Protein AF-A0A8J7X9K7-F1 (afdb_monomer_lite)

Sequence (213 aa):
MGGKIKKWISEELEKGEDPELLKMSLKAQNLDPGMVDEVQSKREYSFAYKIPWKPILAVVIIIALAFFAYNWMSSQSTQPPLDSRFNLTLVEGNPEAVALNVGFIDGINKSLRQYGSYDLRTELQENHCYSVYNDWDLEGNYLGVKEVYSPTMNCLGDKVADTRLEAPHFVSIEFDERGASCICEETGVNIETSETRNMDTGKATINLKIKKK

Secondary structure (DSSP, 8-state):
-HHHHHHHHHHHHHHT--HHHHHHHHHHTT--THHHHHHHHHHHHHHTT---HHHHHHHHHHHHHHHHHHHHHHHS-----S-----EEEEE---------S-HHHHHHHHHHH-EEEEEE--PPTTEEEEEEEEE-SS-EEEEEEEEE-TTSSS-SEEEEEEEEEESSEEEEEESSTT--EEESS-EEEEEEEEEEETTT--EEEEEEEEE-

Radius of gyration: 39.98 Å; chains: 1; bounding box: 108×34×73 Å

Foldseek 3Di:
DLVVLLVVLLVCVVVVDDLVVSLVVCVVVVHHSCSNVVSVVVVVVVVVPPPPVVVVVVVVVVVVVVVVVVVVVVVPPCPDPPDDPQPKDKPAQDAPAPADPDAPVVQVLVCLPRFHKYKHKHQDDAQKKWAWDWDDDPVATWIKIWIARHNPQQPPHHTPDIDIHGHPAHEDEAEPDPPRSMGDDTWIKMWGWIWIARPVVRHIYIYIYIYTD

Structure (mmCIF, N/CA/C/O backbone):
data_AF-A0A8J7X9K7-F1
#
_entry.id   AF-A0A8J7X9K7-F1
#
loop_
_atom_site.group_PDB
_atom_site.id
_atom_site.type_symbol
_atom_site.label_atom_id
_atom_site.label_alt_id
_atom_site.label_comp_id
_atom_site.label_asym_id
_atom_site.label_entity_id
_atom_site.label_seq_id
_atom_site.pdbx_PDB_ins_code
_atom_site.Cartn_x
_atom_site.Cartn_y
_atom_site.Cartn_z
_atom_site.occupancy
_atom_site.B_iso_or_equiv
_atom_site.auth_seq_id
_atom_site.auth_comp_id
_atom_site.auth_asym_id
_atom_site.auth_atom_id
_atom_site.pdbx_PDB_model_num
ATOM 1 N N . MET A 1 1 ? 83.343 6.409 -39.151 1.00 58.06 1 MET A N 1
ATOM 2 C CA . MET A 1 1 ? 82.317 5.930 -40.111 1.00 58.06 1 MET A CA 1
ATOM 3 C C . MET A 1 1 ? 81.029 5.446 -39.438 1.00 58.06 1 MET A C 1
ATOM 5 O O . MET A 1 1 ? 79.968 5.785 -39.943 1.00 58.06 1 MET A O 1
ATOM 9 N N . GLY A 1 2 ? 81.082 4.763 -38.283 1.00 61.00 2 GLY A N 1
ATOM 10 C CA . GLY A 1 2 ? 79.893 4.172 -37.635 1.00 61.00 2 GLY A CA 1
ATOM 11 C C . GLY A 1 2 ? 78.711 5.112 -37.338 1.00 61.00 2 GLY A C 1
ATOM 12 O O . GLY A 1 2 ? 77.568 4.692 -37.451 1.00 61.00 2 GLY A O 1
ATOM 13 N N . GLY A 1 3 ? 78.940 6.399 -37.046 1.00 72.19 3 GLY A N 1
ATOM 14 C CA . GLY A 1 3 ? 77.844 7.348 -36.776 1.00 72.19 3 GLY A CA 1
ATOM 15 C C . GLY A 1 3 ? 76.938 7.652 -37.979 1.00 72.19 3 GLY A C 1
ATOM 16 O O . GLY A 1 3 ? 75.742 7.860 -37.800 1.00 72.19 3 GLY A O 1
ATOM 17 N N . LYS A 1 4 ? 77.476 7.637 -39.209 1.00 80.38 4 LYS A N 1
ATOM 18 C CA . LYS A 1 4 ? 76.673 7.848 -40.430 1.00 80.38 4 LYS A CA 1
ATOM 19 C C . LYS A 1 4 ? 75.833 6.614 -40.769 1.00 80.38 4 LYS A C 1
ATOM 21 O O . LYS A 1 4 ? 74.686 6.757 -41.166 1.00 80.38 4 LYS A O 1
ATOM 26 N N . ILE A 1 5 ? 76.392 5.425 -40.541 1.00 79.44 5 ILE A N 1
ATOM 27 C CA . ILE A 1 5 ? 75.722 4.140 -40.782 1.00 79.44 5 ILE A CA 1
ATOM 28 C C . ILE A 1 5 ? 74.568 3.948 -39.790 1.00 79.44 5 ILE A C 1
ATOM 30 O O . ILE A 1 5 ? 73.458 3.655 -40.207 1.00 79.44 5 ILE A O 1
ATOM 34 N N . LYS A 1 6 ? 74.780 4.230 -38.497 1.00 82.25 6 LYS A N 1
ATOM 35 C CA . LYS A 1 6 ? 73.710 4.179 -37.482 1.00 82.25 6 LYS A CA 1
ATOM 36 C C . LYS A 1 6 ? 72.558 5.143 -37.778 1.00 82.25 6 LYS A C 1
ATOM 38 O O . LYS A 1 6 ? 71.405 4.802 -37.542 1.00 82.25 6 LYS A O 1
ATOM 43 N N . LYS A 1 7 ? 72.862 6.333 -38.312 1.00 83.06 7 LYS A N 1
ATOM 44 C CA . LYS A 1 7 ? 71.837 7.295 -38.735 1.00 83.06 7 LYS A CA 1
ATOM 45 C C . LYS A 1 7 ? 71.022 6.761 -39.917 1.00 83.06 7 LYS A C 1
ATOM 47 O O . LYS A 1 7 ? 69.802 6.801 -39.855 1.00 83.06 7 LYS A O 1
ATOM 52 N N . TRP A 1 8 ? 71.688 6.210 -40.931 1.00 84.62 8 TRP A N 1
ATOM 53 C CA . TRP A 1 8 ? 71.018 5.585 -42.073 1.00 84.62 8 TRP A CA 1
ATOM 54 C C . TRP A 1 8 ? 70.125 4.404 -41.651 1.00 84.62 8 TRP A C 1
ATOM 56 O O . TRP A 1 8 ? 68.954 4.378 -42.009 1.00 84.62 8 TRP A O 1
ATOM 66 N N . ILE A 1 9 ? 70.621 3.499 -40.795 1.00 82.94 9 ILE A N 1
ATOM 67 C CA . ILE A 1 9 ? 69.828 2.384 -40.240 1.00 82.94 9 ILE A CA 1
ATOM 68 C C . ILE A 1 9 ? 68.572 2.907 -39.526 1.00 82.94 9 ILE A C 1
ATOM 70 O O . ILE A 1 9 ? 67.486 2.363 -39.703 1.00 82.94 9 ILE A O 1
ATOM 74 N N . SER A 1 10 ? 68.701 3.977 -38.732 1.00 81.38 10 SER A N 1
ATOM 75 C CA . SER A 1 10 ? 67.560 4.587 -38.038 1.00 81.38 10 SER A CA 1
ATOM 76 C C . SER A 1 10 ? 66.516 5.157 -39.001 1.00 81.38 10 SER A C 1
ATOM 78 O O . SER A 1 10 ? 65.329 5.075 -38.703 1.00 81.38 10 SER A O 1
ATOM 80 N N . GLU A 1 11 ? 66.942 5.737 -40.125 1.00 83.50 11 GLU A N 1
ATOM 81 C CA . GLU A 1 11 ? 66.051 6.310 -41.142 1.00 83.50 11 GLU A CA 1
ATOM 82 C C . GLU A 1 11 ? 65.323 5.223 -41.950 1.00 83.50 11 GLU A C 1
ATOM 84 O O . GLU A 1 11 ? 64.144 5.384 -42.254 1.00 83.50 11 GLU A O 1
ATOM 89 N N . GLU A 1 12 ? 65.967 4.096 -42.264 1.00 82.31 12 GLU A N 1
ATOM 90 C CA . GLU A 1 12 ? 65.296 2.989 -42.969 1.00 82.31 12 GLU A CA 1
ATOM 91 C C . GLU A 1 12 ? 64.332 2.214 -42.057 1.00 82.31 12 GLU A C 1
ATOM 93 O O . GLU A 1 12 ? 63.199 1.921 -42.444 1.00 82.31 12 GLU A O 1
ATOM 98 N N . LEU A 1 13 ? 64.703 2.004 -40.788 1.00 80.06 13 LEU A N 1
ATOM 99 C CA . LEU A 1 13 ? 63.772 1.492 -39.773 1.00 80.06 13 LEU A CA 1
ATOM 100 C C . LEU A 1 13 ? 62.592 2.453 -39.520 1.00 80.06 13 LEU A C 1
ATOM 102 O O . LEU A 1 13 ? 61.535 2.028 -39.055 1.00 80.06 13 LEU A O 1
ATOM 106 N N . GLU A 1 14 ? 62.743 3.752 -39.799 1.00 79.38 14 GLU A N 1
ATOM 107 C CA . GLU A 1 14 ? 61.644 4.730 -39.767 1.00 79.38 14 GLU A CA 1
ATOM 108 C C . GLU A 1 14 ? 60.668 4.580 -40.922 1.00 79.38 14 GLU A C 1
ATOM 110 O O . GLU A 1 14 ? 59.466 4.765 -40.732 1.00 79.38 14 GLU A O 1
ATOM 115 N N . LYS A 1 15 ? 61.172 4.207 -42.095 1.00 78.75 15 LYS A N 1
ATOM 116 C CA . LYS A 1 15 ? 60.356 3.960 -43.285 1.00 78.75 15 LYS A CA 1
ATOM 117 C C . LYS A 1 15 ? 59.687 2.582 -43.278 1.00 78.75 15 LYS A C 1
ATOM 119 O O . LYS A 1 15 ? 58.887 2.306 -44.167 1.00 78.75 15 LYS A O 1
ATOM 124 N N . GLY A 1 16 ? 59.967 1.754 -42.268 1.00 73.25 16 GLY A N 1
ATOM 125 C CA . GLY A 1 16 ? 59.352 0.440 -42.078 1.00 73.25 16 GLY A CA 1
ATOM 126 C C . GLY A 1 16 ? 60.091 -0.703 -42.770 1.00 73.25 16 GLY A C 1
ATOM 127 O O . GLY A 1 16 ? 59.476 -1.729 -43.052 1.00 73.25 16 GLY A O 1
ATOM 128 N N . GLU A 1 17 ? 61.381 -0.535 -43.067 1.00 78.31 17 GLU A N 1
ATOM 129 C CA . GLU A 1 17 ? 62.190 -1.603 -43.651 1.00 78.31 17 GLU A CA 1
ATOM 130 C C . GLU A 1 17 ? 62.455 -2.734 -42.644 1.00 78.31 17 GLU A C 1
ATOM 132 O O . GLU A 1 17 ? 62.593 -2.501 -41.439 1.00 78.31 17 GLU A O 1
ATOM 137 N N . ASP A 1 18 ? 62.506 -3.972 -43.145 1.00 77.81 18 ASP A N 1
ATOM 138 C CA . ASP A 1 18 ? 62.694 -5.165 -42.320 1.00 77.81 18 ASP A CA 1
ATOM 139 C C . ASP A 1 18 ? 64.106 -5.170 -41.687 1.00 77.81 18 ASP A C 1
ATOM 141 O O . ASP A 1 18 ? 65.112 -5.148 -42.411 1.00 77.81 18 ASP A O 1
ATOM 145 N N . PRO A 1 19 ? 64.214 -5.232 -40.347 1.00 81.44 19 PRO A N 1
ATOM 146 C CA . PRO A 1 19 ? 65.491 -5.273 -39.637 1.00 81.44 19 PRO A CA 1
ATOM 147 C C . PRO A 1 19 ? 66.419 -6.407 -40.087 1.00 81.44 19 PRO A C 1
ATOM 149 O O . PRO A 1 19 ? 67.639 -6.227 -40.111 1.00 81.44 19 PRO A O 1
ATOM 152 N N . GLU A 1 20 ? 65.870 -7.563 -40.465 1.00 81.38 20 GLU A N 1
ATOM 153 C CA . GLU A 1 20 ? 66.673 -8.702 -40.916 1.00 81.38 20 GLU A CA 1
ATOM 154 C C . GLU A 1 20 ? 67.279 -8.450 -42.303 1.00 81.38 20 GLU A C 1
ATOM 156 O O . GLU A 1 20 ? 68.442 -8.790 -42.544 1.00 81.38 20 GLU A O 1
ATOM 161 N N . LEU A 1 21 ? 66.564 -7.748 -43.190 1.00 80.62 21 LEU A N 1
ATOM 162 C CA . LEU A 1 21 ? 67.104 -7.327 -44.488 1.00 80.62 21 LEU A CA 1
ATOM 163 C C . LEU A 1 21 ? 68.236 -6.304 -44.323 1.00 80.62 21 LEU A C 1
ATOM 165 O O . LEU A 1 21 ? 69.262 -6.393 -45.007 1.00 80.62 21 LEU A O 1
ATOM 169 N N . LEU A 1 22 ? 68.110 -5.386 -43.361 1.00 82.44 22 LEU A N 1
ATOM 170 C CA . LEU A 1 22 ? 69.165 -4.421 -43.041 1.00 82.44 22 LEU A CA 1
ATOM 171 C C . LEU A 1 22 ? 70.424 -5.112 -42.497 1.00 82.44 22 LEU A C 1
ATOM 173 O O . LEU A 1 22 ? 71.537 -4.782 -42.918 1.00 82.44 22 LEU A O 1
ATOM 177 N N . LYS A 1 23 ? 70.274 -6.123 -41.631 1.00 83.06 23 LYS A N 1
ATOM 178 C CA . LYS A 1 23 ? 71.401 -6.943 -41.145 1.00 83.06 23 LYS A CA 1
ATOM 179 C C . LYS A 1 23 ? 72.101 -7.683 -42.285 1.00 83.06 23 LYS A C 1
ATOM 181 O O . LYS A 1 23 ? 73.333 -7.705 -42.333 1.00 83.06 23 LYS A O 1
ATOM 186 N N . MET A 1 24 ? 71.342 -8.252 -43.225 1.00 77.94 24 MET A N 1
ATOM 187 C CA . MET A 1 24 ? 71.905 -8.918 -44.406 1.00 77.94 24 MET A CA 1
ATOM 188 C C . MET A 1 24 ? 72.669 -7.939 -45.309 1.00 77.94 24 MET A C 1
ATOM 190 O O . MET A 1 24 ? 73.776 -8.256 -45.748 1.00 77.94 24 MET A O 1
ATOM 194 N N . SER A 1 25 ? 72.130 -6.736 -45.530 1.00 80.88 25 SER A N 1
ATOM 195 C CA . SER A 1 25 ? 72.772 -5.682 -46.330 1.00 80.88 25 SER A CA 1
ATOM 196 C C . SER A 1 25 ? 74.086 -5.188 -45.712 1.00 80.88 25 SER A C 1
ATOM 198 O O . SER A 1 25 ? 75.087 -5.027 -46.414 1.00 80.88 25 SER A O 1
ATOM 200 N N . LEU A 1 26 ? 74.130 -5.022 -44.384 1.00 82.44 26 LEU A N 1
ATOM 201 C CA . LEU A 1 26 ? 75.358 -4.665 -43.664 1.00 82.44 26 LEU A CA 1
ATOM 202 C C . LEU A 1 26 ? 76.402 -5.780 -43.743 1.00 82.44 26 LEU A C 1
ATOM 204 O O . LEU A 1 26 ? 77.569 -5.510 -44.034 1.00 82.44 26 LEU A O 1
ATOM 208 N N . LYS A 1 27 ? 75.980 -7.038 -43.570 1.00 83.94 27 LYS A N 1
ATOM 209 C CA . LYS A 1 27 ? 76.867 -8.202 -43.673 1.00 83.94 27 LYS A CA 1
ATOM 210 C C . LYS A 1 27 ? 77.477 -8.334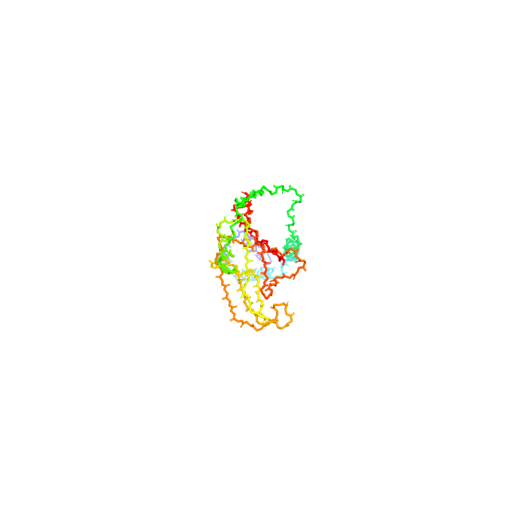 -45.071 1.00 83.94 27 LYS A C 1
ATOM 212 O O . LYS A 1 27 ? 78.668 -8.608 -45.185 1.00 83.94 27 LYS A O 1
ATOM 217 N N . ALA A 1 28 ? 76.697 -8.083 -46.126 1.00 81.31 28 ALA A N 1
ATOM 218 C CA . ALA A 1 28 ? 77.182 -8.081 -47.509 1.00 81.31 28 ALA A CA 1
ATOM 219 C C . ALA A 1 28 ? 78.248 -6.998 -47.770 1.00 81.31 28 ALA A C 1
ATOM 221 O O . ALA A 1 28 ? 79.112 -7.168 -48.627 1.00 81.31 28 ALA A O 1
ATOM 222 N N . GLN A 1 29 ? 78.221 -5.910 -46.998 1.00 81.44 29 GLN A N 1
ATOM 223 C CA . GLN A 1 29 ? 79.188 -4.813 -47.062 1.00 81.44 29 GLN A CA 1
ATOM 224 C C . GLN A 1 29 ? 80.358 -4.974 -46.069 1.00 81.44 29 GLN A C 1
ATOM 226 O O . GLN A 1 29 ? 81.139 -4.039 -45.897 1.00 81.44 29 GLN A O 1
ATOM 231 N N . ASN A 1 30 ? 80.505 -6.142 -45.424 1.00 81.69 30 ASN A N 1
ATOM 232 C CA . ASN A 1 30 ? 81.475 -6.404 -44.347 1.00 81.69 30 ASN A CA 1
ATOM 233 C C . ASN A 1 30 ? 81.372 -5.415 -43.169 1.00 81.69 30 ASN A C 1
ATOM 235 O O . ASN A 1 30 ? 82.370 -5.071 -42.532 1.00 81.69 30 ASN A O 1
ATOM 239 N N . LEU A 1 31 ? 80.158 -4.949 -42.877 1.00 81.12 31 LEU A N 1
ATOM 240 C CA . LEU A 1 31 ? 79.846 -4.111 -41.725 1.00 81.12 31 LEU A CA 1
ATOM 241 C C . LEU A 1 31 ? 79.190 -4.946 -40.623 1.00 81.12 31 LEU A C 1
ATOM 243 O O . LEU A 1 31 ? 78.580 -5.981 -40.886 1.00 81.12 31 LEU A O 1
ATOM 247 N N . ASP A 1 32 ? 79.326 -4.485 -39.380 1.00 83.19 32 ASP A N 1
ATOM 248 C CA . ASP A 1 32 ? 78.789 -5.175 -38.207 1.00 83.19 32 ASP A CA 1
ATOM 249 C C . ASP A 1 32 ? 77.245 -5.126 -38.190 1.00 83.19 32 ASP A C 1
ATOM 251 O O . ASP A 1 32 ? 76.672 -4.036 -38.054 1.00 83.19 32 ASP A O 1
ATOM 255 N N . PRO A 1 33 ? 76.550 -6.275 -38.309 1.00 82.81 33 PRO A N 1
ATOM 256 C CA . PRO A 1 33 ? 75.091 -6.323 -38.275 1.00 82.81 33 PRO A CA 1
ATOM 257 C C . PRO A 1 33 ? 74.519 -6.012 -36.883 1.00 82.81 33 PRO A C 1
ATOM 259 O O . PRO A 1 33 ? 73.363 -5.595 -36.793 1.00 82.81 33 PRO A O 1
ATOM 262 N N . GLY A 1 34 ? 75.318 -6.126 -35.812 1.00 83.00 34 GLY A N 1
ATOM 263 C CA . GLY A 1 34 ? 74.898 -5.795 -34.444 1.00 83.00 34 GLY A CA 1
ATOM 264 C C . GLY A 1 34 ? 74.545 -4.315 -34.249 1.00 83.00 34 GLY A C 1
ATOM 265 O O . GLY A 1 34 ? 73.867 -3.952 -33.288 1.00 83.00 34 GLY A O 1
ATOM 266 N N . MET A 1 35 ? 74.924 -3.448 -35.198 1.00 82.31 35 MET A N 1
ATOM 267 C CA . MET A 1 35 ? 74.517 -2.040 -35.203 1.00 82.31 35 MET A CA 1
ATOM 268 C C . MET A 1 35 ? 73.001 -1.852 -35.377 1.00 82.31 35 MET A C 1
ATOM 270 O O . MET A 1 35 ? 72.480 -0.826 -34.939 1.00 82.31 35 MET A O 1
ATOM 274 N N . VAL A 1 36 ? 72.292 -2.807 -35.996 1.00 81.25 36 VAL A N 1
ATOM 275 C CA . VAL A 1 36 ? 70.825 -2.754 -36.148 1.00 81.25 36 VAL A CA 1
ATOM 276 C C . VAL A 1 36 ? 70.144 -2.967 -34.799 1.00 81.25 36 VAL A C 1
ATOM 278 O O . VAL A 1 36 ? 69.295 -2.164 -34.411 1.00 81.25 36 VAL A O 1
ATOM 281 N N . ASP A 1 37 ? 70.591 -3.971 -34.043 1.00 83.88 37 ASP A N 1
ATOM 282 C CA . ASP A 1 37 ? 70.050 -4.293 -32.718 1.00 83.88 37 ASP A CA 1
ATOM 283 C C . ASP A 1 37 ? 70.325 -3.161 -31.705 1.00 83.88 37 ASP A C 1
ATOM 285 O O . ASP A 1 37 ? 69.474 -2.809 -30.882 1.00 83.88 37 ASP A O 1
ATOM 289 N N . GLU A 1 38 ? 71.489 -2.508 -31.798 1.00 81.88 38 GLU A N 1
ATOM 290 C CA . GLU A 1 38 ? 71.827 -1.341 -30.970 1.00 81.88 38 GLU A CA 1
ATOM 291 C C . GLU A 1 38 ? 70.905 -0.137 -31.251 1.00 81.88 38 GLU A C 1
ATOM 293 O O . GLU A 1 38 ? 70.496 0.576 -30.331 1.00 81.88 38 GLU A O 1
ATOM 298 N N . VAL A 1 39 ? 70.549 0.102 -32.519 1.00 80.94 39 VAL A N 1
ATOM 299 C CA . VAL A 1 39 ? 69.629 1.188 -32.901 1.00 80.94 39 VAL A CA 1
ATOM 300 C C . VAL A 1 39 ? 68.192 0.862 -32.479 1.00 80.94 39 VAL A C 1
ATOM 302 O O . VAL A 1 39 ? 67.503 1.744 -31.960 1.00 80.94 39 VAL A O 1
ATOM 305 N N . GLN A 1 40 ? 67.751 -0.390 -32.636 1.00 76.44 40 GLN A N 1
ATOM 306 C CA . GLN A 1 40 ? 66.414 -0.834 -32.226 1.00 76.44 40 GLN A CA 1
ATOM 307 C C . GLN A 1 40 ? 66.211 -0.773 -30.710 1.00 76.44 40 GLN A C 1
ATOM 309 O O . GLN A 1 40 ? 65.253 -0.152 -30.248 1.00 76.44 40 GLN A O 1
ATOM 314 N N . SER A 1 41 ? 67.144 -1.321 -29.928 1.00 72.31 41 SER A N 1
ATOM 315 C CA . SER A 1 41 ? 67.065 -1.314 -28.458 1.00 72.31 41 SER A CA 1
ATOM 316 C C . SER A 1 41 ? 67.036 0.105 -27.876 1.00 72.31 41 SER A C 1
ATOM 318 O O . SER A 1 41 ? 66.293 0.395 -26.934 1.00 72.31 41 SER A O 1
ATOM 320 N N . LYS A 1 42 ? 67.775 1.046 -28.479 1.00 65.81 42 LYS A N 1
ATOM 321 C CA . LYS A 1 42 ? 67.734 2.465 -28.095 1.00 65.81 42 LYS A CA 1
ATOM 322 C C . LYS A 1 42 ? 66.378 3.118 -28.396 1.00 65.81 42 LYS A C 1
ATOM 324 O O . LYS A 1 42 ? 65.959 4.028 -27.676 1.00 65.81 42 LYS A O 1
ATOM 329 N N . ARG A 1 43 ? 65.683 2.649 -29.437 1.00 60.19 43 ARG A N 1
ATOM 330 C CA . ARG A 1 43 ? 64.333 3.088 -29.816 1.00 60.19 43 ARG A CA 1
ATOM 331 C C . ARG A 1 43 ? 63.288 2.602 -28.819 1.00 60.19 43 ARG A C 1
ATOM 333 O O . ARG A 1 43 ? 62.499 3.416 -28.336 1.00 60.19 43 ARG A O 1
ATOM 340 N N . GLU A 1 44 ? 63.350 1.327 -28.447 1.00 57.66 44 GLU A N 1
ATOM 341 C CA . GLU A 1 44 ? 62.471 0.719 -27.440 1.00 57.66 44 GLU A CA 1
ATOM 342 C C . GLU A 1 44 ? 62.607 1.413 -26.074 1.00 57.66 44 GLU A C 1
ATOM 344 O O . GLU A 1 44 ? 61.603 1.781 -25.461 1.00 57.66 44 GLU A O 1
ATOM 349 N N . TYR A 1 45 ? 63.836 1.743 -25.654 1.00 50.16 45 TYR A N 1
ATOM 350 C CA . TYR A 1 45 ? 64.078 2.520 -24.429 1.00 50.16 45 TYR A CA 1
ATOM 351 C C . TYR A 1 45 ? 63.528 3.956 -24.486 1.00 50.16 45 TYR A C 1
ATOM 353 O O . TYR A 1 45 ? 63.113 4.503 -23.463 1.00 50.16 45 TYR A O 1
ATOM 361 N N . SER A 1 46 ? 63.496 4.584 -25.667 1.00 49.22 46 SER A N 1
ATOM 362 C CA . SER A 1 46 ? 62.970 5.948 -25.828 1.00 49.22 46 SER A CA 1
ATOM 363 C C . SER A 1 46 ? 61.437 6.019 -25.800 1.00 49.22 46 SER A C 1
ATOM 365 O O . SER A 1 46 ? 60.882 7.044 -25.397 1.00 49.22 46 SER A O 1
ATOM 367 N N . PHE A 1 47 ? 60.757 4.925 -26.165 1.00 47.03 47 PHE A N 1
ATOM 368 C CA . PHE A 1 47 ? 59.299 4.809 -26.085 1.00 47.03 47 PHE A CA 1
ATOM 369 C C . PHE A 1 47 ? 58.811 4.535 -24.656 1.00 47.03 47 PHE A C 1
ATOM 371 O O . PHE A 1 47 ? 57.758 5.039 -24.266 1.00 47.03 47 PHE A O 1
ATOM 378 N N . ALA A 1 48 ? 59.600 3.832 -23.837 1.00 48.06 48 ALA A N 1
ATOM 379 C CA . ALA A 1 48 ? 59.235 3.513 -22.454 1.00 48.06 48 ALA A CA 1
ATOM 380 C C . ALA A 1 48 ? 59.221 4.728 -21.496 1.00 48.06 48 ALA A C 1
ATOM 382 O O . ALA A 1 48 ? 58.619 4.653 -20.428 1.00 48.06 48 ALA A O 1
ATOM 383 N N . TYR A 1 49 ? 59.839 5.862 -21.863 1.00 46.41 49 TYR A N 1
ATOM 384 C CA . TYR A 1 49 ? 60.026 7.019 -20.965 1.00 46.41 49 TYR A CA 1
ATOM 385 C C . TYR A 1 49 ? 59.496 8.362 -21.492 1.00 46.41 49 TYR A C 1
ATOM 387 O O . TYR A 1 49 ? 59.899 9.431 -21.031 1.00 46.41 49 TYR A O 1
ATOM 395 N N . LYS A 1 50 ? 58.545 8.337 -22.430 1.00 47.56 50 LYS A N 1
ATOM 396 C CA . LYS A 1 50 ? 57.769 9.527 -22.817 1.00 47.56 50 LYS A CA 1
ATOM 397 C C . LYS A 1 50 ? 56.279 9.227 -22.846 1.00 47.56 50 LYS A C 1
ATOM 399 O O . LYS A 1 50 ? 55.595 9.495 -23.826 1.00 47.56 50 LYS A O 1
ATOM 404 N N . ILE A 1 51 ? 55.754 8.728 -21.732 1.00 53.50 51 ILE A N 1
ATOM 405 C CA . ILE A 1 51 ? 54.330 8.894 -21.452 1.00 53.50 51 ILE A CA 1
ATOM 406 C C . ILE A 1 51 ? 54.122 10.399 -21.247 1.00 53.50 51 ILE A C 1
ATOM 408 O O . ILE A 1 51 ? 54.692 10.959 -20.308 1.00 53.50 51 ILE A O 1
ATOM 412 N N . PRO A 1 52 ? 53.384 11.109 -22.113 1.00 54.66 52 PRO A N 1
ATOM 413 C CA . PRO A 1 52 ? 53.129 12.515 -21.888 1.00 54.66 52 PRO A CA 1
ATOM 414 C C . PRO A 1 52 ? 52.152 12.601 -20.710 1.00 54.66 52 PRO A C 1
ATOM 416 O O . PRO A 1 52 ? 51.097 11.976 -20.712 1.00 54.66 52 PRO A O 1
ATOM 419 N N . TRP A 1 53 ? 52.486 13.361 -19.669 1.00 54.91 53 TRP A N 1
ATOM 420 C CA . TRP A 1 53 ? 51.629 13.467 -18.477 1.00 54.91 53 TRP A CA 1
ATOM 421 C C . TRP A 1 53 ? 50.334 14.234 -18.786 1.00 54.91 53 TRP A C 1
ATOM 423 O O . TRP A 1 53 ? 49.341 14.110 -18.081 1.00 54.91 53 TRP A O 1
ATOM 433 N N . LYS A 1 54 ? 50.330 15.000 -19.883 1.00 57.00 54 LYS A N 1
ATOM 434 C CA . LYS A 1 54 ? 49.203 15.818 -20.343 1.00 57.00 54 LYS A CA 1
ATOM 435 C C . LYS A 1 54 ? 47.949 15.002 -20.727 1.00 57.00 54 LYS A C 1
ATOM 437 O O . LYS A 1 54 ? 46.887 15.353 -20.225 1.00 57.00 54 LYS A O 1
ATOM 442 N N . PRO A 1 55 ? 48.011 13.925 -21.538 1.00 58.28 55 PRO A N 1
ATOM 443 C CA . PRO A 1 55 ? 46.853 13.067 -21.792 1.00 58.28 55 PRO A CA 1
ATOM 444 C C . PRO A 1 55 ? 46.400 12.287 -20.557 1.00 58.28 55 PRO A C 1
ATOM 446 O O . PRO A 1 55 ? 45.200 12.120 -20.387 1.00 58.28 55 PRO A O 1
ATOM 449 N N . ILE A 1 56 ? 47.307 11.867 -19.665 1.00 62.72 56 ILE A N 1
ATOM 450 C CA . ILE A 1 56 ? 46.906 11.205 -18.408 1.00 62.72 56 ILE A CA 1
ATOM 451 C C . ILE A 1 56 ? 46.123 12.176 -17.526 1.00 62.72 56 ILE A C 1
ATOM 453 O O . ILE A 1 56 ? 45.051 11.829 -17.038 1.00 62.72 56 ILE A O 1
ATOM 457 N N . LEU A 1 57 ? 46.606 13.412 -17.379 1.00 67.62 57 LEU A N 1
ATOM 458 C CA . LEU A 1 57 ? 45.885 14.448 -16.645 1.00 67.62 57 LEU A CA 1
ATOM 459 C C . LEU A 1 57 ? 44.520 14.736 -17.289 1.00 67.62 57 LEU A C 1
ATOM 461 O O . LEU A 1 57 ? 43.527 14.854 -16.581 1.00 67.62 57 LEU A O 1
ATOM 465 N N . ALA A 1 58 ? 44.451 14.787 -18.624 1.00 70.75 58 ALA A N 1
ATOM 466 C CA . ALA A 1 58 ? 43.194 14.974 -19.346 1.00 70.75 58 ALA A CA 1
ATOM 467 C C . ALA A 1 58 ? 42.210 13.815 -19.111 1.00 70.75 58 ALA A C 1
ATOM 469 O O . ALA A 1 58 ? 41.035 14.066 -18.866 1.00 70.75 58 ALA A O 1
ATOM 470 N N . VAL A 1 59 ? 42.677 12.563 -19.112 1.00 73.81 59 VAL A N 1
ATOM 471 C CA . VAL A 1 59 ? 41.837 11.386 -18.833 1.00 73.81 59 VAL A CA 1
ATOM 472 C C . VAL A 1 59 ? 41.337 11.401 -17.388 1.00 73.81 59 VAL A C 1
ATOM 474 O O . VAL A 1 59 ? 40.153 11.174 -17.159 1.00 73.81 59 VAL A O 1
ATOM 477 N N . VAL A 1 60 ? 42.190 11.740 -16.417 1.00 77.06 60 VAL A N 1
ATOM 478 C CA . VAL A 1 60 ? 41.783 11.872 -15.007 1.00 77.06 60 VAL A CA 1
ATOM 479 C C . VAL A 1 60 ? 40.751 12.989 -14.832 1.00 77.06 60 VAL A C 1
ATOM 481 O O . VAL A 1 60 ? 39.767 12.796 -14.123 1.00 77.06 60 VAL A O 1
ATOM 484 N N . ILE A 1 61 ? 40.919 14.125 -15.517 1.00 79.12 61 ILE A N 1
ATOM 485 C CA . ILE A 1 61 ? 39.943 15.225 -15.506 1.00 79.12 61 ILE A CA 1
ATOM 486 C C . ILE A 1 61 ? 38.620 14.791 -16.147 1.00 79.12 61 ILE A C 1
ATOM 488 O O . ILE A 1 61 ? 37.567 15.080 -15.591 1.00 79.12 61 ILE A O 1
ATOM 492 N N . ILE A 1 62 ? 38.645 14.068 -17.271 1.00 80.31 62 ILE A N 1
ATOM 493 C CA . ILE A 1 62 ? 37.428 13.558 -17.922 1.00 80.31 62 ILE A CA 1
ATOM 494 C C . ILE A 1 62 ? 36.700 12.566 -17.010 1.00 80.31 62 ILE A C 1
ATOM 496 O O . ILE A 1 62 ? 35.486 12.668 -16.861 1.00 80.31 62 ILE A O 1
ATOM 500 N N . ILE A 1 63 ? 37.422 11.649 -16.357 1.00 79.38 63 ILE A N 1
ATOM 501 C CA . ILE A 1 63 ? 36.833 10.697 -15.404 1.00 79.38 63 ILE A CA 1
ATOM 502 C C . ILE A 1 63 ? 36.247 11.443 -14.201 1.00 79.38 63 ILE A C 1
ATOM 504 O O . ILE A 1 63 ? 35.126 11.149 -13.794 1.00 79.38 63 ILE A O 1
ATOM 508 N N . ALA A 1 64 ? 36.954 12.440 -13.664 1.00 78.69 64 ALA A N 1
ATOM 509 C CA . ALA A 1 64 ? 36.457 13.256 -12.561 1.00 78.69 64 ALA A CA 1
ATOM 510 C C . ALA A 1 64 ? 35.208 14.058 -12.959 1.00 78.69 64 ALA A C 1
ATOM 512 O O . ALA A 1 64 ? 34.245 14.082 -12.200 1.00 78.69 64 ALA A O 1
ATOM 513 N N . LEU A 1 65 ? 35.179 14.652 -14.156 1.00 81.75 65 LEU A N 1
ATOM 514 C CA . LEU A 1 65 ? 34.014 15.366 -14.687 1.00 81.75 65 LEU A CA 1
ATOM 515 C C . LEU A 1 65 ? 32.840 14.425 -14.958 1.00 81.75 65 LEU A C 1
ATOM 517 O O . LEU A 1 65 ? 31.711 14.791 -14.658 1.00 81.75 65 LEU A O 1
ATOM 521 N N . ALA A 1 66 ? 33.082 13.217 -15.469 1.00 77.56 66 ALA A N 1
ATOM 522 C CA . ALA A 1 66 ? 32.044 12.210 -15.667 1.00 77.56 66 ALA A CA 1
ATOM 523 C C . ALA A 1 66 ? 31.480 11.716 -14.329 1.00 77.56 66 ALA A C 1
ATOM 525 O O . ALA A 1 66 ? 30.269 11.577 -14.189 1.00 77.56 66 ALA A O 1
ATOM 526 N N . PHE A 1 67 ? 32.334 11.516 -13.322 1.00 77.62 67 PHE A N 1
ATOM 527 C CA . PHE A 1 67 ? 31.906 11.148 -11.975 1.00 77.62 67 PHE A CA 1
ATOM 528 C C . PHE A 1 67 ? 31.134 12.292 -11.306 1.00 77.62 67 PHE A C 1
ATOM 530 O O . PHE A 1 67 ? 30.103 12.056 -10.683 1.00 77.62 67 PHE A O 1
ATOM 537 N N . PHE A 1 68 ? 31.573 13.542 -11.474 1.00 75.00 68 PHE A N 1
ATOM 538 C CA . PHE A 1 68 ? 30.857 14.712 -10.963 1.00 75.00 68 PHE A CA 1
ATOM 539 C C . PHE A 1 68 ? 29.523 14.913 -11.689 1.00 75.00 68 PHE A C 1
ATOM 541 O O . PHE A 1 68 ? 28.519 15.153 -11.033 1.00 75.00 68 PHE A O 1
ATOM 548 N N . ALA A 1 69 ? 29.478 14.739 -13.013 1.00 72.44 69 ALA A N 1
ATOM 549 C CA . ALA A 1 69 ? 28.252 14.787 -13.804 1.00 72.44 69 ALA A CA 1
ATOM 550 C C . ALA A 1 69 ? 27.285 13.661 -13.422 1.00 72.44 69 ALA A C 1
ATOM 552 O O . ALA A 1 69 ? 26.101 13.925 -13.273 1.00 72.44 69 ALA A O 1
ATOM 553 N N . TYR A 1 70 ? 27.774 12.439 -13.192 1.00 72.19 70 TYR A N 1
ATOM 554 C CA . TYR A 1 70 ? 26.956 11.319 -12.724 1.00 72.19 70 TYR A CA 1
ATOM 555 C C . TYR A 1 70 ? 26.359 11.601 -11.340 1.00 72.19 70 TYR A C 1
ATOM 557 O O . TYR A 1 70 ? 25.149 11.498 -11.165 1.00 72.19 70 TYR A O 1
ATOM 565 N N . ASN A 1 71 ? 27.180 12.049 -10.383 1.00 72.06 71 ASN A N 1
ATOM 566 C CA . ASN A 1 71 ? 26.704 12.389 -9.040 1.00 72.06 71 ASN A CA 1
ATOM 567 C C . ASN A 1 71 ? 25.766 13.610 -9.040 1.00 72.06 71 ASN A C 1
ATOM 569 O O . ASN A 1 71 ? 24.789 13.638 -8.294 1.00 72.06 71 ASN A O 1
ATOM 573 N N . TRP A 1 72 ? 26.022 14.603 -9.895 1.00 66.00 72 TRP A N 1
ATOM 574 C CA . TRP A 1 72 ? 25.158 15.771 -10.079 1.00 66.00 72 TRP A CA 1
ATOM 575 C C . TRP A 1 72 ? 23.832 15.403 -10.750 1.00 66.00 72 TRP A C 1
ATOM 577 O O . TRP A 1 72 ? 22.778 15.886 -10.354 1.00 66.00 72 TRP A O 1
ATOM 587 N N . MET A 1 73 ? 23.854 14.500 -11.729 1.00 57.12 73 MET A N 1
ATOM 588 C CA . MET A 1 73 ? 22.657 13.987 -12.394 1.00 57.12 73 MET A CA 1
ATOM 589 C C . MET A 1 73 ? 21.828 13.095 -11.460 1.00 57.12 73 MET A C 1
ATOM 591 O O . MET A 1 73 ? 20.609 13.088 -11.569 1.00 57.12 73 MET A O 1
ATOM 595 N N . SER A 1 74 ? 22.454 12.425 -10.485 1.00 57.66 74 SER A N 1
ATOM 596 C CA . SER A 1 74 ? 21.738 11.751 -9.394 1.00 57.66 74 SER A CA 1
ATOM 597 C C . SER A 1 74 ? 21.283 12.683 -8.260 1.00 57.66 74 SER A C 1
ATOM 599 O O . SER A 1 74 ? 20.397 12.298 -7.501 1.00 57.66 74 SER A O 1
ATOM 601 N N . SER A 1 75 ? 21.858 13.890 -8.120 1.00 50.84 75 SER A N 1
ATOM 602 C CA . SER A 1 75 ? 21.426 14.887 -7.118 1.00 50.84 75 SER A CA 1
ATOM 603 C C . SER A 1 75 ? 20.373 15.857 -7.652 1.00 50.84 75 SER A C 1
ATOM 605 O O . SER A 1 75 ? 19.591 16.411 -6.879 1.00 50.84 75 SER A O 1
ATOM 607 N N . GLN A 1 76 ? 20.271 15.997 -8.973 1.00 46.44 76 GLN A N 1
ATOM 608 C CA . GLN A 1 76 ? 19.044 16.442 -9.606 1.00 46.44 76 GLN A CA 1
ATOM 609 C C . GLN A 1 76 ? 18.048 15.288 -9.544 1.00 46.44 76 GLN A C 1
ATOM 611 O O . GLN A 1 76 ? 17.857 14.552 -10.509 1.00 46.44 76 GLN A O 1
ATOM 616 N N . SER A 1 77 ? 17.347 15.174 -8.409 1.00 43.41 77 SER A N 1
ATOM 617 C CA . SER A 1 77 ? 15.961 14.730 -8.470 1.00 43.41 77 SER A CA 1
ATOM 618 C C . SER A 1 77 ? 15.328 15.579 -9.561 1.00 43.41 77 SER A C 1
ATOM 620 O O . SER A 1 77 ? 15.153 16.789 -9.391 1.00 43.41 77 SER A O 1
ATOM 622 N N . THR A 1 78 ? 15.097 14.978 -10.720 1.00 42.31 78 THR A N 1
ATOM 623 C CA . THR A 1 78 ? 14.291 15.572 -11.767 1.00 42.31 78 THR A CA 1
ATOM 624 C C . THR A 1 78 ? 12.910 15.670 -11.139 1.00 42.31 78 THR A C 1
ATOM 626 O O . THR A 1 78 ? 12.115 14.743 -11.224 1.00 42.31 78 THR A O 1
ATOM 629 N N . GLN A 1 79 ? 12.649 16.742 -10.389 1.00 42.47 79 GLN A N 1
ATOM 630 C CA . GLN A 1 79 ? 11.282 17.167 -10.203 1.00 42.47 79 GLN A CA 1
ATOM 631 C C . GLN A 1 79 ? 10.861 17.554 -11.617 1.00 42.47 79 GLN A C 1
ATOM 633 O O . GLN A 1 79 ? 11.451 18.486 -12.177 1.00 42.47 79 GLN A O 1
ATOM 638 N N . PRO A 1 80 ? 9.967 16.781 -12.261 1.00 40.25 80 PRO A N 1
ATOM 639 C CA . PRO A 1 80 ? 9.450 17.197 -13.547 1.00 40.25 80 PRO A CA 1
ATOM 640 C C . PRO A 1 80 ? 8.890 18.615 -13.379 1.00 40.25 80 PRO A C 1
ATOM 642 O O . PRO A 1 80 ? 8.417 18.957 -12.287 1.00 40.25 80 PRO A O 1
ATOM 645 N N . PRO A 1 81 ? 9.001 19.463 -14.416 1.00 38.44 81 PRO A N 1
ATOM 646 C CA . PRO A 1 81 ? 8.501 20.823 -14.353 1.00 38.44 81 PRO A CA 1
ATOM 647 C C . PRO A 1 81 ? 7.071 20.808 -13.822 1.00 38.44 81 PRO A C 1
ATOM 649 O O . PRO A 1 81 ? 6.240 20.006 -14.252 1.00 38.44 81 PRO A O 1
ATOM 652 N N . LEU A 1 82 ? 6.829 21.682 -12.849 1.00 47.34 82 LEU A N 1
ATOM 653 C CA . LEU A 1 82 ? 5.558 21.891 -12.173 1.00 47.34 82 LEU A CA 1
ATOM 654 C C . LEU A 1 82 ? 4.545 22.540 -13.136 1.00 47.34 82 LEU A C 1
ATOM 656 O O . LEU A 1 82 ? 4.100 23.650 -12.894 1.00 47.34 82 LEU A O 1
ATOM 660 N N . ASP A 1 83 ? 4.251 21.900 -14.268 1.00 40.38 83 ASP A N 1
ATOM 661 C CA . ASP A 1 83 ? 3.095 22.196 -15.117 1.00 40.38 83 ASP A CA 1
ATOM 662 C C . ASP A 1 83 ? 2.935 21.133 -16.223 1.00 40.38 83 ASP A C 1
ATOM 664 O O . ASP A 1 83 ? 3.037 21.386 -17.4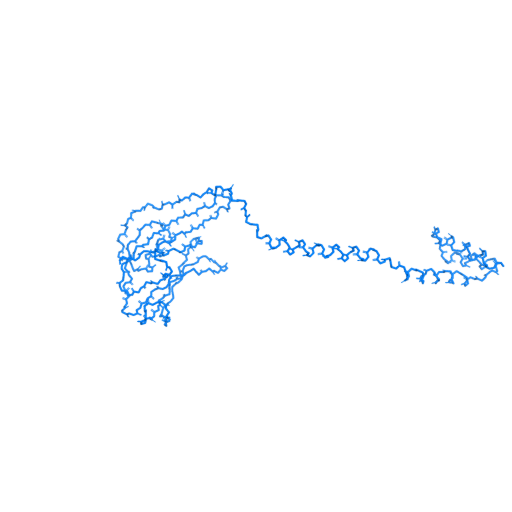21 1.00 40.38 83 ASP A O 1
ATOM 668 N N . SER A 1 84 ? 2.666 19.890 -15.835 1.00 35.12 84 SER A N 1
ATOM 669 C CA . SER A 1 84 ? 1.827 19.034 -16.669 1.00 35.12 84 SER A CA 1
ATOM 670 C C . SER A 1 84 ? 0.601 18.743 -15.840 1.00 35.12 84 SER A C 1
ATOM 672 O O . SER A 1 84 ? 0.687 18.051 -14.826 1.00 35.12 84 SER A O 1
ATOM 674 N N . ARG A 1 85 ? -0.538 19.310 -16.233 1.00 41.12 85 ARG A N 1
ATOM 675 C CA . ARG A 1 85 ? -1.839 18.868 -15.744 1.00 41.12 85 ARG A CA 1
ATOM 676 C C . ARG A 1 85 ? -1.890 17.364 -15.991 1.00 41.12 85 ARG A C 1
ATOM 678 O O . ARG A 1 85 ? -2.098 16.947 -17.125 1.00 41.12 85 ARG A O 1
ATOM 685 N N . PHE A 1 86 ? -1.596 16.565 -14.966 1.00 39.84 86 PHE A N 1
ATOM 686 C CA . PHE A 1 86 ? -1.788 15.130 -15.025 1.00 39.84 86 PHE A CA 1
ATOM 687 C C . PHE A 1 86 ? -3.262 14.963 -15.362 1.00 39.84 86 PHE A C 1
ATOM 689 O O . PHE A 1 86 ? -4.125 15.365 -14.579 1.00 39.84 86 PHE A O 1
ATOM 696 N N . ASN A 1 87 ? -3.549 14.463 -16.560 1.00 40.03 87 ASN A N 1
ATOM 697 C CA . ASN A 1 87 ? -4.905 14.109 -16.939 1.00 40.03 87 ASN A CA 1
ATOM 698 C C . ASN A 1 87 ? -5.257 12.872 -16.112 1.00 40.03 87 ASN A C 1
ATOM 700 O O . ASN A 1 87 ? -5.047 11.740 -16.536 1.00 40.03 87 ASN A O 1
ATOM 704 N N . LEU A 1 88 ? -5.677 13.111 -14.874 1.00 42.19 88 LEU A N 1
ATOM 705 C CA . LEU A 1 88 ? -6.194 12.111 -13.966 1.00 42.19 88 LEU A CA 1
ATOM 706 C C . LEU A 1 88 ? -7.690 12.045 -14.214 1.00 42.19 88 LEU A C 1
ATOM 708 O O . LEU A 1 88 ? -8.416 13.000 -13.943 1.00 42.19 88 LEU A O 1
ATOM 712 N N . THR A 1 89 ? -8.157 10.932 -14.757 1.00 49.72 89 THR A N 1
ATOM 713 C CA . THR A 1 89 ? -9.587 10.642 -14.733 1.00 49.72 89 THR A CA 1
ATOM 714 C C . THR A 1 89 ? -9.886 9.988 -13.397 1.00 49.72 89 THR A C 1
ATOM 716 O O . THR A 1 89 ? -9.355 8.908 -13.119 1.00 49.72 89 THR A O 1
ATOM 719 N N . LEU A 1 90 ? -10.702 10.649 -12.576 1.00 48.31 90 LEU A N 1
ATOM 720 C CA . LEU A 1 90 ? -11.317 10.000 -11.429 1.00 48.31 90 LEU A CA 1
ATOM 721 C C . LEU A 1 90 ? -12.452 9.126 -11.963 1.00 48.31 90 LEU A C 1
ATOM 723 O O . LEU A 1 90 ? -13.378 9.631 -12.602 1.00 48.31 90 LEU A O 1
ATOM 727 N N . VAL A 1 91 ? -12.367 7.822 -11.733 1.00 54.06 91 VAL A N 1
ATOM 728 C CA . VAL A 1 91 ? -13.518 6.937 -11.889 1.00 54.06 91 VAL A CA 1
ATOM 729 C C . VAL A 1 91 ? -14.153 6.838 -10.508 1.00 54.06 91 VAL A C 1
ATOM 731 O O . VAL A 1 91 ? -13.694 6.086 -9.647 1.00 54.06 91 VAL A O 1
ATOM 734 N N . GLU A 1 92 ? -15.170 7.665 -10.270 1.00 54.19 92 GLU A N 1
ATOM 735 C CA . GLU A 1 92 ? -16.023 7.535 -9.090 1.00 54.19 92 GLU A CA 1
ATOM 736 C C . GLU A 1 92 ? -16.934 6.323 -9.300 1.00 54.19 92 GLU A C 1
ATOM 738 O O . GLU A 1 92 ? -17.739 6.286 -10.234 1.00 54.19 92 GLU A O 1
ATOM 743 N N . GLY A 1 93 ? -16.779 5.299 -8.457 1.00 46.12 93 GLY A N 1
ATOM 744 C CA . GLY A 1 93 ? -17.771 4.233 -8.370 1.00 46.12 93 GLY A CA 1
ATOM 745 C C . GLY A 1 93 ? -19.117 4.839 -7.977 1.00 46.12 93 GLY A C 1
ATOM 746 O O . GLY A 1 93 ? -19.160 5.729 -7.130 1.00 46.12 93 GLY A O 1
ATOM 747 N N . ASN A 1 94 ? -20.206 4.385 -8.603 1.00 45.25 94 ASN A N 1
ATOM 748 C CA . ASN A 1 94 ? -21.557 4.835 -8.271 1.00 45.25 94 ASN A CA 1
ATOM 749 C C . ASN A 1 94 ? -21.798 4.621 -6.760 1.00 45.25 94 ASN A C 1
ATOM 751 O O . ASN A 1 94 ? -21.787 3.466 -6.324 1.00 45.25 94 ASN A O 1
ATOM 755 N N . PRO A 1 95 ? -21.965 5.684 -5.949 1.00 44.41 95 PRO A N 1
ATOM 756 C CA . PRO A 1 95 ? -22.026 5.584 -4.499 1.00 44.41 95 PRO A CA 1
ATOM 757 C C . PRO A 1 95 ? -23.434 5.166 -4.079 1.00 44.41 95 PRO A C 1
ATOM 759 O O . PRO A 1 95 ? -24.162 5.920 -3.439 1.00 44.41 95 PRO A O 1
ATOM 762 N N . GLU A 1 96 ? -23.851 3.955 -4.430 1.00 44.72 96 GLU A N 1
ATOM 763 C CA . GLU A 1 96 ? -24.902 3.333 -3.640 1.00 44.72 96 GLU A CA 1
ATOM 764 C C . GLU A 1 96 ? -24.247 2.901 -2.334 1.00 44.72 96 GLU A C 1
ATOM 766 O O . GLU A 1 96 ? -23.435 1.979 -2.310 1.00 44.72 96 GLU A O 1
ATOM 771 N N . ALA A 1 97 ? -24.560 3.624 -1.256 1.00 45.88 97 ALA A N 1
ATOM 772 C CA . ALA A 1 97 ? -24.218 3.237 0.102 1.00 45.88 97 ALA A CA 1
ATOM 773 C C . ALA A 1 97 ? -24.875 1.883 0.388 1.00 45.88 97 ALA A C 1
ATOM 775 O O . ALA A 1 97 ? -26.012 1.800 0.859 1.00 45.88 97 ALA A O 1
ATOM 776 N N . VAL A 1 98 ? -24.187 0.798 0.043 1.00 49.56 98 VAL A N 1
ATOM 777 C CA . VAL A 1 98 ? -24.656 -0.537 0.377 1.00 49.56 98 VAL A CA 1
ATOM 778 C C . VAL A 1 98 ? -24.325 -0.720 1.850 1.00 49.56 98 VAL A C 1
ATOM 780 O O . VAL A 1 98 ? -23.178 -0.987 2.205 1.00 49.56 98 VAL A O 1
ATOM 783 N N . ALA A 1 99 ? -25.331 -0.538 2.710 1.00 47.12 99 ALA A N 1
ATOM 784 C CA . ALA A 1 99 ? -25.279 -0.992 4.093 1.00 47.12 99 ALA A CA 1
ATOM 785 C C . ALA A 1 99 ? -25.116 -2.511 4.055 1.00 47.12 99 ALA A C 1
ATOM 787 O O . ALA A 1 99 ? -26.058 -3.276 3.841 1.00 47.12 99 ALA A O 1
ATOM 788 N N . LEU A 1 100 ? -23.868 -2.932 4.138 1.00 49.31 100 LEU A N 1
ATOM 789 C CA . LEU A 1 10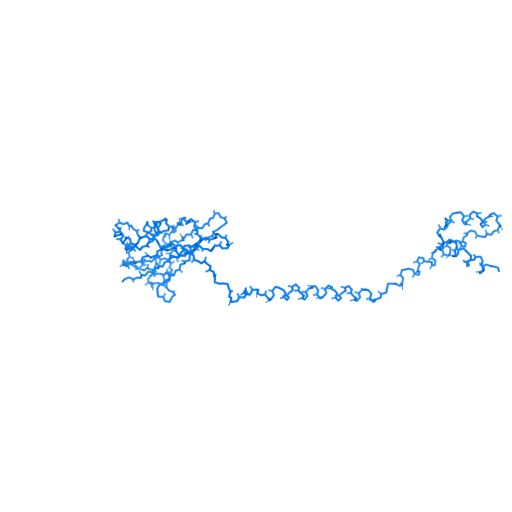0 ? -23.485 -4.310 4.011 1.00 49.31 100 LEU A CA 1
ATOM 790 C C . LEU A 1 100 ? -23.359 -4.879 5.420 1.00 49.31 100 LEU A C 1
ATOM 792 O O . LEU A 1 100 ? -22.462 -4.498 6.160 1.00 49.31 100 LEU A O 1
ATOM 796 N N . ASN A 1 101 ? -24.218 -5.839 5.765 1.00 50.78 101 ASN A N 1
ATOM 797 C CA . ASN A 1 101 ? -23.982 -6.748 6.893 1.00 50.78 101 ASN A CA 1
ATOM 798 C C . ASN A 1 101 ? -22.876 -7.760 6.524 1.00 50.78 101 ASN A C 1
ATOM 800 O O . ASN A 1 101 ? -23.088 -8.969 6.590 1.00 50.78 101 ASN A O 1
ATOM 804 N N . VAL A 1 102 ? -21.730 -7.283 6.037 1.00 59.59 102 VAL A N 1
ATOM 805 C CA . VAL A 1 102 ? -20.510 -8.090 5.930 1.00 59.59 102 VAL A CA 1
ATOM 806 C C . VAL A 1 102 ? -19.457 -7.499 6.850 1.00 59.59 102 VAL A C 1
ATOM 808 O O . VAL A 1 102 ? -19.398 -6.282 7.033 1.00 59.59 102 VAL A O 1
ATOM 811 N N . GLY A 1 103 ? -18.647 -8.378 7.440 1.00 71.06 103 GLY A N 1
ATOM 812 C CA . GLY A 1 103 ? -17.579 -7.980 8.346 1.00 71.06 103 GLY A CA 1
ATOM 813 C C . GLY A 1 103 ? -16.608 -7.006 7.680 1.00 71.06 103 GLY A C 1
ATOM 814 O O . GLY A 1 103 ? -16.473 -6.960 6.454 1.00 71.06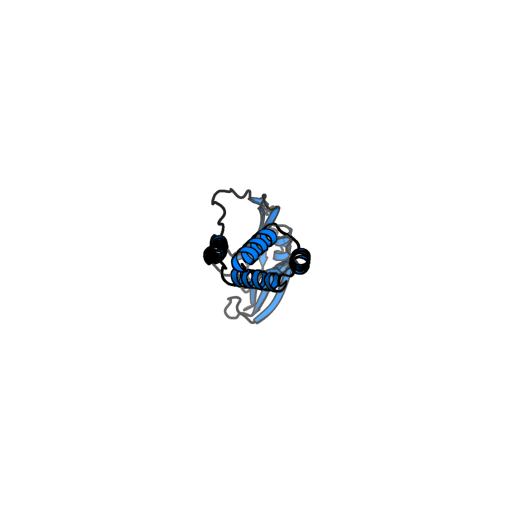 103 GLY A O 1
ATOM 815 N N . PHE A 1 104 ? -15.909 -6.224 8.497 1.00 84.00 104 PHE A N 1
ATOM 816 C CA . PHE A 1 104 ? -15.007 -5.161 8.048 1.00 84.00 104 PHE A CA 1
ATOM 817 C C . PHE A 1 104 ? -14.021 -5.582 6.944 1.00 84.00 104 PHE A C 1
ATOM 819 O O . PHE A 1 104 ? -13.874 -4.878 5.945 1.00 84.00 104 PHE A O 1
ATOM 826 N N . ILE A 1 105 ? -13.401 -6.758 7.079 1.00 87.62 105 ILE A N 1
ATOM 827 C CA . ILE A 1 105 ? -12.458 -7.314 6.095 1.00 87.62 105 ILE A CA 1
ATOM 828 C C . ILE A 1 105 ? -13.122 -7.558 4.734 1.00 87.62 105 ILE A C 1
ATOM 830 O O . ILE A 1 105 ? -12.583 -7.167 3.697 1.00 87.62 105 ILE A O 1
ATOM 834 N N . ASP A 1 106 ? -14.305 -8.169 4.728 1.00 85.38 106 ASP A N 1
ATOM 835 C CA . ASP A 1 106 ? -15.057 -8.451 3.504 1.00 85.38 106 ASP A CA 1
ATOM 836 C C . ASP A 1 106 ? -15.538 -7.160 2.837 1.00 85.38 106 ASP A C 1
ATOM 838 O O . ASP A 1 106 ? -15.499 -7.032 1.610 1.00 85.38 106 ASP A O 1
ATOM 842 N N . GLY A 1 107 ? -15.945 -6.180 3.649 1.00 85.19 107 GLY A N 1
ATOM 843 C CA . GLY A 1 107 ? -16.291 -4.840 3.190 1.00 85.19 107 GLY A CA 1
ATOM 844 C C . GLY A 1 107 ? -15.127 -4.147 2.478 1.00 85.19 107 GLY A C 1
ATOM 845 O O . GLY A 1 107 ? -15.312 -3.636 1.373 1.00 85.19 107 GLY A O 1
ATOM 846 N N . ILE A 1 108 ? -13.917 -4.203 3.051 1.00 89.62 108 ILE A N 1
ATOM 847 C CA . ILE A 1 108 ? -12.693 -3.703 2.401 1.00 89.62 108 ILE A CA 1
ATOM 848 C C . ILE A 1 108 ? -12.419 -4.461 1.099 1.00 89.62 108 ILE A C 1
ATOM 850 O O . ILE A 1 108 ? -12.213 -3.847 0.056 1.00 89.62 108 ILE A O 1
ATOM 854 N N . ASN A 1 109 ? -12.432 -5.795 1.121 1.00 90.25 109 ASN A N 1
ATOM 855 C CA . ASN A 1 109 ? -12.141 -6.593 -0.073 1.00 90.25 109 ASN A CA 1
ATOM 856 C C . ASN A 1 109 ? -13.101 -6.259 -1.229 1.00 90.25 109 ASN A C 1
ATOM 858 O O . ASN A 1 109 ? -12.703 -6.163 -2.393 1.00 90.25 109 ASN A O 1
ATOM 862 N N . LYS A 1 110 ? -14.378 -6.034 -0.910 1.00 85.50 110 LYS A N 1
ATOM 863 C CA . LYS A 1 110 ? -15.380 -5.637 -1.897 1.00 85.50 110 LYS A CA 1
ATOM 864 C C . LYS A 1 110 ? -15.150 -4.216 -2.416 1.00 85.50 110 LYS A C 1
ATOM 866 O O . LYS A 1 110 ? -15.235 -4.006 -3.630 1.00 85.50 110 LYS A O 1
ATOM 871 N N . SER A 1 111 ? -14.816 -3.265 -1.542 1.00 86.38 111 SER A N 1
ATOM 872 C CA . SER A 1 111 ? -14.594 -1.866 -1.932 1.00 86.38 111 SER A CA 1
ATOM 873 C C . SER A 1 111 ? -13.398 -1.697 -2.874 1.00 86.38 111 SER A C 1
ATOM 875 O O . SER A 1 111 ? -13.444 -0.844 -3.762 1.00 86.38 111 SER A O 1
ATOM 877 N N . LEU A 1 112 ? -12.378 -2.555 -2.764 1.00 88.44 112 LEU A N 1
ATOM 878 C CA . LEU A 1 112 ? -11.226 -2.590 -3.676 1.00 88.44 112 LEU A CA 1
ATOM 879 C C . LEU A 1 112 ? -11.574 -3.044 -5.105 1.00 88.44 112 LEU A C 1
ATOM 881 O O . LEU A 1 112 ? -10.793 -2.804 -6.023 1.00 88.44 112 LEU A O 1
ATOM 885 N N . ARG A 1 113 ? -12.717 -3.716 -5.304 1.00 86.38 113 ARG A N 1
ATOM 886 C CA . ARG A 1 113 ? -13.127 -4.282 -6.605 1.00 86.38 113 ARG A CA 1
ATOM 887 C C . ARG A 1 113 ? -14.285 -3.536 -7.250 1.00 86.38 113 ARG A C 1
ATOM 889 O O . ARG A 1 113 ? -14.376 -3.505 -8.472 1.00 86.38 113 ARG A O 1
ATOM 896 N N . GLN A 1 114 ? -15.202 -3.016 -6.439 1.00 83.25 114 GLN A N 1
ATOM 897 C CA . GLN A 1 114 ? -16.445 -2.416 -6.928 1.00 83.25 114 GLN A CA 1
ATOM 898 C C . GLN A 1 114 ? -16.467 -0.890 -6.826 1.00 83.25 114 GLN A C 1
ATOM 900 O O . GLN A 1 114 ? -17.342 -0.286 -7.437 1.00 83.25 114 GLN A O 1
ATOM 905 N N . TYR A 1 115 ? -15.489 -0.284 -6.140 1.00 84.25 115 TYR A N 1
ATOM 906 C CA . TYR A 1 115 ? -15.394 1.157 -5.874 1.00 84.25 115 TYR A CA 1
ATOM 907 C C . TYR A 1 115 ? -16.672 1.739 -5.211 1.00 84.25 115 TYR A C 1
ATOM 909 O O . TYR A 1 115 ? -17.716 1.092 -5.165 1.00 84.25 115 TYR A O 1
ATOM 917 N N . GLY A 1 116 ? -16.613 2.923 -4.604 1.00 82.50 116 GLY A N 1
ATOM 918 C CA . GLY A 1 116 ? -17.776 3.563 -3.959 1.00 82.50 116 GLY A CA 1
ATOM 919 C C . GLY A 1 116 ? -17.652 3.749 -2.444 1.00 82.50 116 GLY A C 1
ATOM 920 O O . GLY A 1 116 ? -16.560 3.660 -1.891 1.00 82.50 116 GLY A O 1
ATOM 921 N N . SER A 1 117 ? -18.771 4.052 -1.775 1.00 83.81 117 SER A N 1
ATOM 922 C CA . SER A 1 117 ? -18.822 4.340 -0.332 1.00 83.81 117 SER A CA 1
ATOM 923 C C . SER A 1 117 ? -19.544 3.227 0.430 1.00 83.81 117 SER A C 1
ATOM 925 O O . SER A 1 117 ? -20.660 2.847 0.076 1.00 83.81 117 SER A O 1
ATOM 927 N N . TYR A 1 118 ? -18.907 2.712 1.479 1.00 82.38 118 TYR A N 1
ATOM 928 C CA . TYR A 1 118 ? -19.347 1.549 2.242 1.00 82.38 118 TYR A CA 1
ATOM 929 C C . TYR A 1 118 ? -19.364 1.873 3.730 1.00 82.38 118 TYR A C 1
ATOM 931 O O . TYR A 1 118 ? -18.351 2.273 4.298 1.00 82.38 118 TYR A O 1
ATOM 939 N N . ASP A 1 119 ? -20.505 1.646 4.371 1.00 83.38 119 ASP A N 1
ATOM 940 C CA . ASP A 1 119 ? -20.642 1.743 5.819 1.00 83.38 119 ASP A CA 1
ATOM 941 C C . ASP A 1 119 ? -20.480 0.361 6.449 1.00 83.38 119 ASP A C 1
ATOM 943 O O . ASP A 1 119 ? -21.284 -0.537 6.199 1.00 83.38 119 ASP A O 1
ATOM 947 N N . LEU A 1 120 ? -19.437 0.205 7.262 1.00 84.44 120 LEU A N 1
ATOM 948 C CA . LEU A 1 120 ? -19.010 -1.055 7.862 1.00 84.44 120 LEU A CA 1
ATOM 949 C C . LEU A 1 120 ? -18.974 -0.960 9.391 1.00 84.44 120 LEU A C 1
ATOM 951 O O . LEU A 1 120 ? -18.885 0.125 9.973 1.00 84.44 120 LEU A O 1
ATOM 955 N N . ARG A 1 121 ? -18.987 -2.125 10.042 1.00 82.44 121 ARG A N 1
ATOM 956 C CA . ARG A 1 121 ? -18.683 -2.287 11.469 1.00 82.44 121 ARG A CA 1
ATOM 957 C C . ARG A 1 121 ? -17.534 -3.269 11.641 1.00 82.44 121 ARG A C 1
ATOM 959 O O . ARG A 1 121 ? -17.447 -4.256 10.915 1.00 82.44 121 ARG A O 1
ATOM 966 N N . THR A 1 122 ? -16.650 -2.981 12.588 1.00 79.06 122 THR A N 1
ATOM 967 C CA . THR A 1 122 ? -15.462 -3.800 12.868 1.00 79.06 122 THR A CA 1
ATOM 968 C C . THR A 1 122 ? -15.747 -5.058 13.673 1.00 79.06 122 THR A C 1
ATOM 970 O O . THR A 1 122 ? -14.966 -5.993 13.559 1.00 79.06 122 THR A O 1
ATOM 973 N N . GLU A 1 123 ? -16.834 -5.097 14.456 1.00 80.94 123 GLU A N 1
ATOM 974 C CA . GLU A 1 123 ? -17.195 -6.226 15.341 1.00 80.94 123 GLU A CA 1
ATOM 975 C C . GLU A 1 123 ? -16.018 -6.732 16.210 1.00 80.94 123 GLU A C 1
ATOM 977 O O . GLU A 1 123 ? -15.966 -7.896 16.607 1.00 80.94 123 GLU A O 1
ATOM 982 N N . LEU A 1 124 ? -15.049 -5.857 16.505 1.00 83.81 124 LEU A N 1
ATOM 983 C CA . LEU A 1 124 ? -13.873 -6.184 17.306 1.00 83.81 124 LEU A CA 1
ATOM 984 C C . LEU A 1 124 ? -14.231 -6.262 18.790 1.00 83.81 124 LEU A C 1
ATOM 986 O O . LEU A 1 124 ? -15.050 -5.496 19.295 1.00 83.81 124 LEU A O 1
ATOM 990 N N . GLN A 1 125 ? -13.547 -7.156 19.501 1.00 84.69 125 GLN A N 1
ATOM 991 C CA . GLN A 1 125 ? -13.627 -7.246 20.957 1.00 84.69 125 GLN A CA 1
ATOM 992 C C . GLN A 1 125 ? -12.914 -6.058 21.629 1.00 84.69 125 GLN A C 1
ATOM 994 O O . GLN A 1 125 ? -12.113 -5.353 21.008 1.00 84.69 125 GLN A O 1
ATOM 999 N N . GLU A 1 126 ? -13.191 -5.843 22.917 1.00 86.56 126 GLU A N 1
ATOM 1000 C CA . GLU A 1 126 ? -12.516 -4.821 23.727 1.00 86.56 126 GLU A CA 1
ATOM 1001 C C . GLU A 1 126 ? -10.989 -5.004 23.671 1.00 86.56 126 GLU A C 1
ATOM 1003 O O . GLU A 1 126 ? -10.491 -6.129 23.750 1.00 86.56 126 GLU A O 1
ATOM 1008 N N . ASN A 1 127 ? -10.238 -3.905 23.553 1.00 87.94 127 ASN A N 1
ATOM 1009 C CA . ASN A 1 127 ? -8.776 -3.893 23.382 1.00 87.94 127 ASN A CA 1
ATOM 1010 C C . ASN A 1 127 ? -8.247 -4.521 22.078 1.00 87.94 127 ASN A C 1
ATOM 1012 O O . ASN A 1 127 ? -7.036 -4.712 21.954 1.00 87.94 127 ASN A O 1
ATOM 1016 N N . HIS A 1 128 ? -9.092 -4.835 21.095 1.00 88.06 128 HIS A N 1
ATOM 1017 C CA . HIS A 1 128 ? -8.632 -5.239 19.764 1.00 88.06 128 HIS A CA 1
ATOM 1018 C C . HIS A 1 128 ? -8.669 -4.061 18.791 1.00 88.06 128 HIS A C 1
ATOM 1020 O O . HIS A 1 128 ? -9.558 -3.211 18.849 1.00 88.06 128 HIS A O 1
ATOM 1026 N N . CYS A 1 129 ? -7.709 -4.022 17.868 1.00 88.69 129 CYS A N 1
ATOM 1027 C CA . CYS A 1 129 ? -7.651 -3.019 16.816 1.00 88.69 129 CYS A CA 1
ATOM 1028 C C . CYS A 1 129 ? -7.232 -3.611 15.469 1.00 88.69 129 CYS A C 1
ATOM 1030 O O . CYS A 1 129 ? -6.379 -4.496 15.405 1.00 88.69 129 CYS A O 1
ATOM 1032 N N . TYR A 1 130 ? -7.756 -3.045 14.386 1.00 89.38 130 TYR A N 1
ATOM 1033 C CA . TYR A 1 130 ? -7.258 -3.234 13.032 1.00 89.38 130 TYR A CA 1
ATOM 1034 C C . TYR A 1 130 ? -6.256 -2.144 12.654 1.00 89.38 130 TYR A C 1
ATOM 1036 O O . TYR A 1 130 ? -6.529 -0.950 12.789 1.00 89.38 130 TYR A O 1
ATOM 1044 N N . SER A 1 131 ? -5.119 -2.577 12.113 1.00 88.62 131 SER A N 1
ATOM 1045 C CA . SER A 1 131 ? -4.157 -1.744 11.398 1.00 88.62 131 SER A CA 1
ATOM 1046 C C . SER A 1 131 ? -4.229 -2.064 9.911 1.00 88.62 131 SER A C 1
ATOM 1048 O O . SER A 1 131 ? -4.015 -3.214 9.518 1.00 88.62 131 SER A O 1
ATOM 1050 N N . VAL A 1 132 ? -4.527 -1.058 9.090 1.00 88.31 132 VAL A N 1
ATOM 1051 C CA . VAL A 1 132 ? -4.562 -1.200 7.627 1.00 88.31 132 VAL A CA 1
ATOM 1052 C C . VAL A 1 132 ? -3.290 -0.596 7.043 1.00 88.31 132 VAL A C 1
ATOM 1054 O O . VAL A 1 132 ? -2.937 0.542 7.360 1.00 88.31 132 VAL A O 1
ATOM 1057 N N . TYR A 1 133 ? -2.593 -1.353 6.202 1.00 85.44 133 TYR A N 1
ATOM 1058 C CA . TYR A 1 133 ? -1.308 -0.954 5.638 1.00 85.44 133 TYR A CA 1
ATOM 1059 C C . TYR A 1 133 ? -1.133 -1.480 4.214 1.00 85.44 133 TYR A C 1
ATOM 1061 O O . TYR A 1 133 ? -1.752 -2.458 3.801 1.00 85.44 133 TYR A O 1
ATOM 1069 N N . ASN A 1 134 ? -0.263 -0.819 3.456 1.00 83.12 134 ASN A N 1
ATOM 1070 C CA . ASN A 1 134 ? 0.100 -1.279 2.124 1.00 83.12 134 ASN A CA 1
ATOM 1071 C C . ASN A 1 134 ? 1.071 -2.450 2.224 1.00 83.12 134 ASN A C 1
ATOM 1073 O O . ASN A 1 134 ? 2.139 -2.313 2.821 1.00 83.12 134 ASN A O 1
ATOM 1077 N N . ASP A 1 135 ? 0.705 -3.564 1.600 1.00 79.44 135 ASP A N 1
ATOM 1078 C CA . ASP A 1 135 ? 1.518 -4.772 1.523 1.00 79.44 135 ASP A CA 1
ATOM 1079 C C . ASP A 1 135 ? 1.768 -5.079 0.045 1.00 79.44 135 ASP A C 1
ATOM 1081 O O . ASP A 1 135 ? 0.952 -5.686 -0.641 1.00 79.44 135 ASP A O 1
ATOM 1085 N N . TRP A 1 136 ? 2.858 -4.556 -0.506 1.00 71.69 136 TRP A N 1
ATOM 1086 C CA . TRP A 1 136 ? 3.227 -4.811 -1.895 1.00 71.69 136 TRP A CA 1
ATOM 1087 C C . TRP A 1 136 ? 4.460 -5.704 -1.928 1.00 71.69 136 TRP A C 1
ATOM 1089 O O . TRP A 1 136 ? 5.418 -5.494 -1.183 1.00 71.69 136 TRP A O 1
ATOM 1099 N N . ASP A 1 137 ? 4.445 -6.686 -2.820 1.00 72.50 137 ASP A N 1
ATOM 1100 C CA . ASP A 1 137 ? 5.609 -7.503 -3.136 1.00 72.50 137 ASP A CA 1
ATOM 1101 C C . ASP A 1 137 ? 5.804 -7.580 -4.656 1.00 72.50 137 ASP A C 1
ATOM 1103 O O . ASP A 1 137 ? 5.164 -6.866 -5.428 1.00 72.50 137 ASP A O 1
ATOM 1107 N N . LEU A 1 138 ? 6.753 -8.405 -5.099 1.00 65.44 138 LEU A N 1
ATOM 1108 C CA . LEU A 1 138 ? 7.030 -8.589 -6.525 1.00 65.44 138 LEU A CA 1
ATOM 1109 C C . LEU A 1 138 ? 5.897 -9.323 -7.265 1.00 65.44 138 LEU A C 1
ATOM 1111 O O . LEU A 1 138 ? 5.898 -9.329 -8.496 1.00 65.44 138 LEU A O 1
ATOM 1115 N N . GLU A 1 139 ? 4.967 -9.954 -6.542 1.00 69.00 139 GLU A N 1
ATOM 1116 C CA . GLU A 1 139 ? 3.929 -10.828 -7.093 1.00 69.00 139 GLU A CA 1
ATOM 1117 C C . GLU A 1 139 ? 2.594 -10.099 -7.299 1.00 69.00 139 GLU A C 1
ATOM 1119 O O . GLU A 1 139 ? 1.788 -10.531 -8.123 1.00 69.00 139 GLU A O 1
ATOM 1124 N N . GLY A 1 140 ? 2.357 -8.975 -6.616 1.00 79.06 140 GLY A N 1
ATOM 1125 C CA . GLY A 1 140 ? 1.141 -8.191 -6.817 1.00 79.06 140 GLY A CA 1
ATOM 1126 C C . GLY A 1 140 ? 0.964 -7.011 -5.864 1.00 79.06 140 GLY A C 1
ATOM 1127 O O . GLY A 1 140 ? 1.824 -6.684 -5.046 1.00 79.06 140 GLY A O 1
ATOM 1128 N N . ASN A 1 141 ? -0.197 -6.363 -5.981 1.00 86.06 141 ASN A N 1
ATOM 1129 C CA . ASN A 1 141 ? -0.611 -5.301 -5.070 1.00 86.06 141 ASN A CA 1
ATOM 1130 C C . ASN A 1 141 ? -1.542 -5.893 -4.018 1.00 86.06 141 ASN A C 1
ATOM 1132 O O . ASN A 1 141 ? -2.570 -6.475 -4.365 1.00 86.06 141 ASN A O 1
ATOM 1136 N N . TYR A 1 142 ? -1.210 -5.715 -2.743 1.00 88.88 142 TYR A N 1
ATOM 1137 C CA . TYR A 1 142 ? -2.065 -6.162 -1.658 1.00 88.88 142 TYR A CA 1
ATOM 1138 C C . TYR A 1 142 ? -2.271 -5.059 -0.629 1.00 88.88 142 TYR A C 1
ATOM 1140 O O . TYR A 1 142 ? -1.480 -4.125 -0.464 1.00 88.88 142 TYR A O 1
ATOM 1148 N N . LEU A 1 143 ? -3.386 -5.189 0.069 1.00 90.00 143 LEU A N 1
ATOM 1149 C CA . LEU A 1 143 ? -3.710 -4.417 1.245 1.00 90.00 143 LEU A CA 1
ATOM 1150 C C . LEU A 1 143 ? -3.673 -5.361 2.444 1.00 90.00 143 LEU A C 1
ATOM 1152 O O . LEU A 1 143 ? -4.408 -6.349 2.493 1.00 90.00 143 LEU A O 1
ATOM 1156 N N . GLY A 1 144 ? -2.797 -5.068 3.396 1.00 89.44 144 GLY A N 1
ATOM 1157 C CA . GLY A 1 144 ? -2.723 -5.786 4.655 1.00 89.44 144 GLY A CA 1
ATOM 1158 C C . GLY A 1 144 ? -3.725 -5.220 5.654 1.00 89.44 144 GLY A C 1
ATOM 1159 O O . GLY A 1 144 ? -3.829 -4.002 5.828 1.00 89.44 144 GLY A O 1
ATOM 1160 N N . VAL A 1 145 ? -4.449 -6.106 6.329 1.00 90.56 145 VAL A N 1
ATOM 1161 C CA . VAL A 1 145 ? -5.276 -5.778 7.488 1.00 90.56 145 VAL A CA 1
ATOM 1162 C C . VAL A 1 145 ? -4.866 -6.683 8.638 1.00 90.56 145 VAL A C 1
ATOM 1164 O O . VAL A 1 145 ? -5.161 -7.880 8.658 1.00 90.56 145 VAL A O 1
ATOM 1167 N N . LYS A 1 146 ? -4.174 -6.090 9.607 1.00 89.94 146 LYS A N 1
ATOM 1168 C CA . LYS A 1 146 ? -3.653 -6.788 10.778 1.00 89.94 146 LYS A CA 1
ATOM 1169 C C . LYS A 1 146 ? -4.533 -6.511 11.981 1.00 89.94 146 LYS A C 1
ATOM 1171 O O . LYS A 1 146 ? -4.720 -5.355 12.354 1.00 89.94 146 LYS A O 1
ATOM 1176 N N . GLU A 1 147 ? -5.005 -7.571 12.620 1.00 90.19 147 GLU A N 1
ATOM 1177 C CA . GLU A 1 147 ? -5.639 -7.489 13.931 1.00 90.19 147 GLU A CA 1
ATOM 1178 C C . GLU A 1 147 ? -4.575 -7.573 15.023 1.00 90.19 147 GLU A C 1
ATOM 1180 O O . GLU A 1 147 ? -3.702 -8.452 15.005 1.00 90.19 147 GLU A O 1
ATOM 1185 N N . VAL A 1 148 ? -4.648 -6.663 15.986 1.00 90.25 148 VAL A N 1
ATOM 1186 C CA . VAL A 1 148 ? -3.777 -6.648 17.155 1.00 90.25 148 VAL A CA 1
ATOM 1187 C C . VAL A 1 148 ? -4.576 -6.501 18.433 1.00 90.25 148 VAL A C 1
ATOM 1189 O O . VAL A 1 148 ? -5.543 -5.746 18.490 1.00 90.25 148 VAL A O 1
ATOM 1192 N N . TYR A 1 149 ? -4.104 -7.158 19.481 1.00 89.19 149 TYR A N 1
ATOM 1193 C CA . TYR A 1 149 ? -4.513 -6.868 20.843 1.00 89.19 149 TYR A CA 1
ATOM 1194 C C . TYR A 1 149 ? -3.673 -5.695 21.366 1.00 89.19 149 TYR A C 1
ATOM 1196 O O . TYR A 1 149 ? -2.456 -5.815 21.518 1.00 89.19 149 TYR A O 1
ATOM 1204 N N . SER A 1 150 ? -4.303 -4.545 21.607 1.00 87.50 150 SER A N 1
ATOM 1205 C CA . SER A 1 150 ? -3.663 -3.311 22.066 1.00 87.50 150 SER A CA 1
ATOM 1206 C C . SER A 1 150 ? -4.488 -2.665 23.190 1.00 87.50 150 SER A C 1
ATOM 1208 O O . SER A 1 150 ? -5.425 -1.915 22.914 1.00 87.50 150 SER A O 1
ATOM 1210 N N . PRO A 1 151 ? -4.101 -2.866 24.466 1.00 84.81 151 PRO A N 1
ATOM 1211 C CA . PRO A 1 151 ? -4.753 -2.223 25.616 1.00 84.81 151 PRO A CA 1
ATOM 1212 C C . PRO A 1 151 ? -4.700 -0.691 25.583 1.00 84.81 151 PRO A C 1
ATOM 1214 O O . PRO A 1 151 ? -5.456 -0.006 26.261 1.00 84.81 151 PRO A O 1
ATOM 1217 N N . THR A 1 152 ? -3.756 -0.137 24.822 1.00 83.06 152 THR A N 1
ATOM 1218 C CA . THR A 1 152 ? -3.562 1.306 24.648 1.00 83.06 152 THR A CA 1
ATOM 1219 C C . THR A 1 152 ? -4.277 1.865 23.419 1.00 83.06 152 THR A C 1
ATOM 1221 O O . THR A 1 152 ? -4.112 3.047 23.125 1.00 83.06 152 THR A O 1
ATOM 1224 N N . MET A 1 153 ? -5.022 1.031 22.682 1.00 78.94 153 MET A N 1
ATOM 1225 C CA . MET A 1 153 ? -5.814 1.409 21.505 1.00 78.94 153 MET A CA 1
ATOM 1226 C C . MET A 1 153 ? -5.033 2.187 20.429 1.00 78.94 153 MET A C 1
ATOM 1228 O O . MET A 1 153 ? -5.535 3.129 19.818 1.00 78.94 153 MET A O 1
ATOM 1232 N N . ASN A 1 154 ? -3.775 1.810 20.189 1.00 79.88 154 ASN A N 1
ATOM 1233 C CA . ASN A 1 154 ? -2.880 2.507 19.252 1.00 79.88 154 ASN A CA 1
ATOM 1234 C C . ASN A 1 154 ? -2.368 1.606 18.118 1.00 79.88 154 ASN A C 1
ATOM 1236 O O . ASN A 1 154 ? -1.443 1.983 17.402 1.00 79.88 154 ASN A O 1
ATOM 1240 N N . CYS A 1 155 ? -2.942 0.409 17.970 1.00 80.69 155 CYS A N 1
ATOM 1241 C CA . CYS A 1 155 ? -2.524 -0.615 17.009 1.00 80.69 155 CYS A CA 1
ATOM 1242 C C . CYS A 1 155 ? -1.068 -1.092 17.153 1.00 80.69 155 CYS A C 1
ATOM 1244 O O . CYS A 1 155 ? -0.549 -1.806 16.290 1.00 80.69 155 CYS A O 1
ATOM 1246 N N . LEU A 1 156 ? -0.417 -0.739 18.261 1.00 78.31 156 LEU A N 1
ATOM 1247 C CA . LEU A 1 156 ? 0.854 -1.296 18.689 1.00 78.31 156 LEU A CA 1
ATOM 1248 C C . LEU A 1 156 ? 0.517 -2.336 19.754 1.00 78.31 156 LEU A C 1
ATOM 1250 O O . LEU A 1 156 ? 0.060 -2.008 20.849 1.00 78.31 156 LEU A O 1
ATOM 1254 N N . GLY A 1 157 ? 0.636 -3.602 19.379 1.00 80.00 157 GLY A N 1
ATOM 1255 C CA . GLY A 1 157 ? 0.128 -4.700 20.180 1.00 80.00 157 GLY A CA 1
ATOM 1256 C C . GLY A 1 157 ? 0.482 -6.061 19.603 1.00 80.00 157 GLY A C 1
ATOM 1257 O O . GLY A 1 157 ? 1.069 -6.159 18.514 1.00 80.00 157 GLY A O 1
ATOM 1258 N N . ASP A 1 158 ? 0.111 -7.102 20.340 1.00 85.19 158 ASP A N 1
ATOM 1259 C CA . ASP A 1 158 ? 0.353 -8.479 19.935 1.00 85.19 158 ASP A CA 1
ATOM 1260 C C . ASP A 1 158 ? -0.515 -8.818 18.728 1.00 85.19 158 ASP A C 1
ATOM 1262 O O . ASP A 1 158 ? -1.718 -8.564 18.704 1.00 85.19 158 ASP A O 1
ATOM 1266 N N . LYS A 1 159 ? 0.116 -9.372 17.693 1.00 88.62 159 LYS A N 1
ATOM 1267 C CA . LYS A 1 159 ? -0.574 -9.781 16.471 1.00 88.62 159 LYS A CA 1
ATOM 1268 C C . LYS A 1 159 ? -1.525 -10.936 16.784 1.00 88.62 159 LYS A C 1
ATOM 1270 O O . LYS A 1 159 ? -1.073 -11.996 17.204 1.00 88.62 159 LYS A O 1
ATOM 1275 N N . VAL A 1 160 ? -2.808 -10.734 16.499 1.00 87.19 160 VAL A N 1
ATOM 1276 C CA . VAL A 1 160 ? -3.857 -11.754 16.625 1.00 87.19 160 VAL A CA 1
ATOM 1277 C C . VAL A 1 160 ? -4.070 -12.441 15.281 1.00 87.19 160 VAL A C 1
ATOM 1279 O O . VAL A 1 160 ? -3.989 -13.663 15.182 1.00 87.19 160 VAL A O 1
ATOM 1282 N N . ALA A 1 161 ? -4.261 -11.649 14.226 1.00 85.44 161 ALA A N 1
ATOM 1283 C CA . ALA A 1 161 ? -4.494 -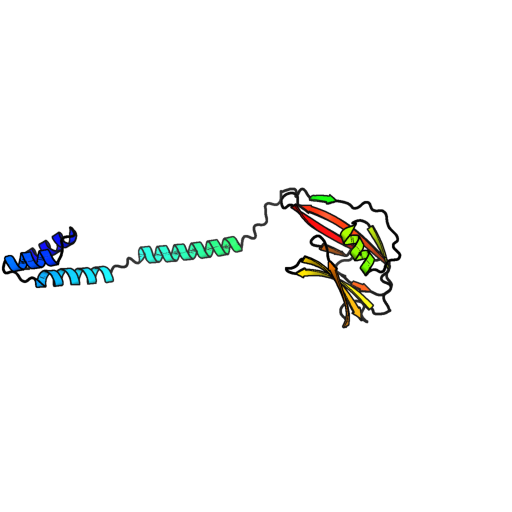12.135 12.873 1.00 85.44 161 ALA A CA 1
ATOM 1284 C C . ALA A 1 161 ? -3.843 -11.211 11.836 1.00 85.44 161 ALA A C 1
ATOM 1286 O O . ALA A 1 161 ? -3.584 -10.036 12.097 1.00 85.44 161 ALA A O 1
ATOM 1287 N N . ASP A 1 162 ? -3.568 -11.757 10.654 1.00 87.62 162 ASP A N 1
ATOM 1288 C CA . ASP A 1 162 ? -3.161 -10.992 9.475 1.00 87.62 162 ASP A CA 1
ATOM 1289 C C . ASP A 1 162 ? -3.980 -11.446 8.291 1.00 87.62 162 ASP A C 1
ATOM 1291 O O . ASP A 1 162 ? -4.009 -12.642 7.990 1.00 87.62 162 ASP A O 1
ATOM 1295 N N . THR A 1 163 ? -4.601 -10.498 7.610 1.00 89.69 163 THR A N 1
ATOM 1296 C CA . THR A 1 163 ? -5.310 -10.771 6.371 1.00 89.69 163 THR A CA 1
ATOM 1297 C C . THR A 1 163 ? -4.693 -9.957 5.260 1.00 89.69 163 THR A C 1
ATOM 1299 O O . THR A 1 163 ? -4.505 -8.750 5.383 1.00 89.69 163 THR A O 1
ATOM 1302 N N . ARG A 1 164 ? -4.408 -10.628 4.151 1.00 90.44 164 ARG A N 1
ATOM 1303 C CA . ARG A 1 164 ? -3.819 -10.016 2.970 1.00 90.44 164 ARG A CA 1
ATOM 1304 C C . ARG A 1 164 ? -4.853 -10.026 1.852 1.00 90.44 164 ARG A C 1
ATOM 1306 O O . ARG A 1 164 ? -5.319 -11.088 1.446 1.00 90.44 164 ARG A O 1
ATOM 1313 N N . LEU A 1 165 ? -5.247 -8.840 1.403 1.00 90.44 165 LEU A N 1
ATOM 1314 C CA . LEU A 1 165 ? -6.306 -8.641 0.419 1.00 90.44 165 LEU A CA 1
ATOM 1315 C C . LEU A 1 165 ? -5.689 -8.252 -0.919 1.00 90.44 165 LEU A C 1
ATOM 1317 O O . LEU A 1 165 ? -5.030 -7.223 -1.024 1.00 90.44 165 LEU A O 1
ATOM 1321 N N . GLU A 1 166 ? -5.893 -9.075 -1.941 1.00 90.81 166 GLU A N 1
ATOM 1322 C CA . GLU A 1 166 ? -5.418 -8.785 -3.295 1.00 90.81 166 GLU A CA 1
ATOM 1323 C C . GLU A 1 166 ? -6.184 -7.600 -3.897 1.00 90.81 166 GLU A C 1
ATOM 1325 O O . GLU A 1 166 ? -7.421 -7.589 -3.922 1.00 90.81 166 GLU A O 1
ATOM 1330 N N . ALA A 1 167 ? -5.440 -6.626 -4.419 1.00 89.50 167 ALA A N 1
ATOM 1331 C CA . ALA A 1 167 ? -5.967 -5.451 -5.093 1.00 89.50 167 ALA A CA 1
ATOM 1332 C C . ALA A 1 167 ? -5.560 -5.460 -6.578 1.00 89.50 167 ALA A C 1
ATOM 1334 O O . ALA A 1 167 ? -4.417 -5.786 -6.909 1.00 89.50 167 ALA A O 1
ATOM 1335 N N . PRO A 1 168 ? -6.450 -5.051 -7.502 1.00 86.81 168 PRO A N 1
ATOM 1336 C CA . PRO A 1 168 ? -6.116 -5.027 -8.928 1.00 86.81 168 PRO A CA 1
ATOM 1337 C C . PRO A 1 168 ? -5.024 -3.994 -9.252 1.00 86.81 168 PRO A C 1
ATOM 1339 O O . PRO A 1 168 ? -4.300 -4.127 -10.241 1.00 86.81 168 PRO A O 1
ATOM 1342 N N . HIS A 1 169 ? -4.882 -2.969 -8.410 1.00 87.31 169 HIS A N 1
ATOM 1343 C CA . HIS A 1 169 ? -3.960 -1.853 -8.574 1.00 87.31 169 HIS A CA 1
ATOM 1344 C C . HIS A 1 169 ? -3.327 -1.470 -7.233 1.00 87.31 169 HIS A C 1
ATOM 1346 O O . HIS A 1 169 ? -3.776 -1.911 -6.176 1.00 87.31 169 HIS A O 1
ATOM 1352 N N . PHE A 1 170 ? -2.284 -0.638 -7.279 1.00 86.56 170 PHE A N 1
ATOM 1353 C CA . PHE A 1 170 ? -1.674 -0.087 -6.070 1.00 86.56 170 PHE A CA 1
ATOM 1354 C C . PHE A 1 170 ? -2.723 0.673 -5.249 1.00 86.56 170 PHE A C 1
ATOM 1356 O O . PHE A 1 170 ? -3.495 1.453 -5.811 1.00 86.56 170 PHE A O 1
ATOM 1363 N N . VAL A 1 171 ? -2.733 0.462 -3.933 1.00 88.19 171 VAL A N 1
ATOM 1364 C CA . VAL A 1 171 ? -3.668 1.122 -3.019 1.00 88.19 171 VAL A CA 1
ATOM 1365 C C . VAL A 1 171 ? -2.957 2.274 -2.311 1.00 88.19 171 VAL A C 1
ATOM 1367 O O . VAL A 1 171 ? -1.898 2.115 -1.711 1.00 88.19 171 VAL A O 1
ATOM 1370 N N . SER A 1 172 ? -3.530 3.466 -2.387 1.00 87.31 172 SER A N 1
ATOM 1371 C CA . SER A 1 172 ? -3.154 4.618 -1.579 1.00 87.31 172 SER A CA 1
ATOM 1372 C C . SER A 1 172 ? -4.156 4.740 -0.440 1.00 87.31 172 SER A C 1
ATOM 1374 O O . SER A 1 172 ? -5.351 4.863 -0.693 1.00 87.31 172 SER A O 1
ATOM 1376 N N . ILE A 1 173 ? -3.683 4.659 0.804 1.00 87.69 173 ILE A N 1
ATOM 1377 C CA . ILE A 1 173 ? -4.544 4.687 1.990 1.00 87.69 173 ILE A CA 1
ATOM 1378 C C . ILE A 1 173 ? -4.538 6.096 2.581 1.00 87.69 173 ILE A C 1
ATOM 1380 O O . ILE A 1 173 ? -3.475 6.636 2.893 1.00 87.69 173 ILE A O 1
ATOM 1384 N N . GLU A 1 174 ? -5.722 6.660 2.784 1.00 86.56 174 GLU A N 1
ATOM 1385 C CA . GLU A 1 174 ? -5.942 7.930 3.467 1.00 86.56 174 GLU A CA 1
ATOM 1386 C C . GLU A 1 174 ? -6.830 7.705 4.696 1.00 86.56 174 GLU A C 1
ATOM 1388 O O . GLU A 1 174 ? -7.897 7.098 4.613 1.00 86.56 174 GLU A O 1
ATOM 1393 N N . PHE A 1 175 ? -6.400 8.220 5.844 1.00 81.75 175 PHE A N 1
ATOM 1394 C CA . PHE A 1 175 ? -7.218 8.285 7.052 1.00 81.75 175 PHE A CA 1
ATOM 1395 C C . PHE A 1 175 ? -7.634 9.738 7.275 1.00 81.75 175 PHE A C 1
ATOM 1397 O O . PHE A 1 175 ? -6.791 10.632 7.185 1.00 81.75 175 PHE A O 1
ATOM 1404 N N . ASP A 1 176 ? -8.919 9.971 7.558 1.00 67.94 176 ASP A N 1
ATOM 1405 C CA . ASP A 1 176 ? -9.473 11.327 7.731 1.00 67.94 176 ASP A CA 1
ATOM 1406 C C . ASP A 1 176 ? -8.814 12.106 8.880 1.00 67.94 176 ASP A C 1
ATOM 1408 O O . ASP A 1 176 ? -8.659 13.328 8.829 1.00 67.94 176 ASP A O 1
ATOM 1412 N N . GLU A 1 177 ? -8.383 11.395 9.919 1.00 63.59 177 GLU A N 1
ATOM 1413 C CA . GLU A 1 177 ? -7.645 11.971 11.033 1.00 63.59 177 GLU A CA 1
ATOM 1414 C C . GLU A 1 177 ? -6.140 11.893 10.765 1.00 63.59 177 GLU A C 1
ATOM 1416 O O . GLU A 1 177 ? -5.621 10.862 10.332 1.00 63.59 177 GLU A O 1
ATOM 1421 N N . ARG A 1 178 ? -5.413 12.982 11.060 1.00 44.66 178 ARG A N 1
ATOM 1422 C CA . ARG A 1 178 ? -3.952 13.050 10.908 1.00 44.66 178 ARG A CA 1
ATOM 1423 C C . ARG A 1 178 ? -3.274 11.899 11.667 1.00 44.66 178 ARG A C 1
ATOM 1425 O O . ARG A 1 178 ? -3.013 12.013 12.859 1.00 44.66 178 ARG A O 1
ATOM 1432 N N . GLY A 1 179 ? -2.916 10.837 10.948 1.00 47.41 179 GLY A N 1
ATOM 1433 C CA . GLY A 1 179 ? -1.904 9.867 11.364 1.00 47.41 179 GLY A CA 1
ATOM 1434 C C . GLY A 1 179 ? -2.368 8.616 12.113 1.00 47.41 179 GLY A C 1
ATOM 1435 O O . GLY A 1 179 ? -1.500 7.894 12.591 1.00 47.41 179 GLY A O 1
ATOM 1436 N N . ALA A 1 180 ? -3.663 8.303 12.207 1.00 56.53 180 ALA A N 1
ATOM 1437 C CA . ALA A 1 180 ? -4.087 7.061 12.860 1.00 56.53 180 ALA A CA 1
ATOM 1438 C C . ALA A 1 180 ? -4.574 6.024 11.842 1.00 56.53 180 ALA A C 1
ATOM 1440 O O . ALA A 1 180 ? -5.756 5.980 11.513 1.00 56.53 180 ALA A O 1
ATOM 1441 N N . SER A 1 181 ? -3.681 5.122 11.417 1.00 71.88 181 SER A N 1
ATOM 1442 C CA . SER A 1 181 ? -4.022 3.943 10.605 1.00 71.88 181 SER A CA 1
ATOM 1443 C C . SER A 1 181 ? -4.767 2.847 11.380 1.00 71.88 181 SER A C 1
ATOM 1445 O O . SER A 1 181 ? -4.680 1.664 11.048 1.00 71.88 181 SER A O 1
ATOM 1447 N N . CYS A 1 182 ? -5.424 3.235 12.471 1.00 80.56 182 CYS A N 1
ATOM 1448 C CA . CYS A 1 182 ? -5.799 2.360 13.561 1.00 80.56 182 CYS A CA 1
ATOM 1449 C C . CYS A 1 182 ? -7.281 2.474 13.877 1.00 80.56 182 CYS A C 1
ATOM 1451 O O . CYS A 1 182 ? -7.760 3.572 14.163 1.00 80.56 182 CYS A O 1
ATOM 1453 N N . ILE A 1 183 ? -7.992 1.352 13.865 1.00 86.94 183 ILE A N 1
ATOM 1454 C CA . ILE A 1 183 ? -9.426 1.275 14.142 1.00 86.94 183 ILE A CA 1
ATOM 1455 C C . ILE A 1 183 ? -9.609 0.274 15.275 1.00 86.94 183 ILE A C 1
ATOM 1457 O O . ILE A 1 183 ? -9.339 -0.906 15.086 1.00 86.94 183 ILE A O 1
ATOM 1461 N N . CYS A 1 184 ? -10.017 0.742 16.448 1.00 85.56 184 CYS A N 1
ATOM 1462 C CA . CYS A 1 184 ? -10.129 -0.087 17.644 1.00 85.56 184 CYS A CA 1
ATOM 1463 C C . CYS A 1 184 ? -11.585 -0.339 18.011 1.00 85.56 184 CYS A C 1
ATOM 1465 O O . CYS A 1 184 ? -12.442 0.494 17.713 1.00 85.56 184 CYS A O 1
ATOM 1467 N N . GLU A 1 185 ? -11.814 -1.465 18.685 1.00 82.69 185 GLU A N 1
ATOM 1468 C CA . GLU A 1 185 ? -13.100 -1.856 19.265 1.00 82.69 185 GLU A CA 1
ATOM 1469 C C . GLU A 1 185 ? -14.235 -1.890 18.230 1.00 82.69 185 GLU A C 1
ATOM 1471 O O . GLU A 1 185 ? -14.007 -1.826 17.015 1.00 82.69 185 GLU A O 1
ATOM 1476 N N . GLU A 1 186 ? -15.475 -2.036 18.695 1.00 80.25 186 GLU A N 1
ATOM 1477 C CA . GLU A 1 186 ? -16.649 -1.919 17.839 1.00 80.25 186 GLU A CA 1
ATOM 1478 C C . GLU A 1 186 ? -16.852 -0.449 17.439 1.00 80.25 186 GLU A C 1
ATOM 1480 O O . GLU A 1 186 ? -17.471 0.340 18.150 1.00 80.25 186 GLU A O 1
ATOM 1485 N N . THR A 1 187 ? -16.330 -0.090 16.267 1.00 79.88 187 THR A N 1
ATOM 1486 C CA . THR A 1 187 ? -16.428 1.254 15.696 1.00 79.88 187 THR A CA 1
ATOM 1487 C C . THR A 1 187 ? -17.103 1.181 14.329 1.00 79.88 187 THR A C 1
ATOM 1489 O O . THR A 1 187 ? -16.820 0.299 13.510 1.00 79.88 187 THR A O 1
ATOM 1492 N N . GLY A 1 188 ? -18.012 2.121 14.068 1.00 81.69 188 GLY A N 1
ATOM 1493 C CA . GLY A 1 188 ? -18.558 2.327 12.732 1.00 81.69 188 GLY A CA 1
ATOM 1494 C C . GLY A 1 188 ? -17.512 2.984 11.838 1.00 81.69 188 GLY A C 1
ATOM 1495 O O . GLY A 1 188 ? -16.895 3.974 12.224 1.00 81.69 188 GLY A O 1
ATOM 1496 N N . VAL A 1 189 ? -17.313 2.457 10.635 1.00 85.56 189 VAL A N 1
ATOM 1497 C CA . VAL A 1 189 ? -16.330 2.989 9.688 1.00 85.56 189 VAL A CA 1
ATOM 1498 C C . VAL A 1 189 ? -17.002 3.209 8.346 1.00 85.56 189 VAL A C 1
ATOM 1500 O O . VAL A 1 189 ? -17.684 2.324 7.838 1.00 85.56 189 VAL A O 1
ATOM 1503 N N . ASN A 1 190 ? -16.802 4.382 7.762 1.00 86.38 190 ASN A N 1
ATOM 1504 C CA . ASN A 1 190 ? -17.105 4.623 6.363 1.00 86.38 190 ASN A CA 1
ATOM 1505 C C . ASN A 1 190 ? -15.823 4.461 5.539 1.00 86.38 190 ASN A C 1
ATOM 1507 O O . ASN A 1 190 ? -14.780 5.027 5.872 1.00 86.38 190 ASN A O 1
ATOM 1511 N N . ILE A 1 191 ? -15.906 3.665 4.482 1.00 87.56 191 ILE A N 1
ATOM 1512 C CA . ILE A 1 191 ? -14.821 3.445 3.536 1.00 87.56 191 ILE A CA 1
ATOM 1513 C C . ILE A 1 191 ? -15.244 3.980 2.178 1.00 87.56 191 ILE A C 1
ATOM 1515 O O . ILE A 1 191 ? -16.253 3.546 1.632 1.00 87.56 191 ILE A O 1
ATOM 1519 N N . GLU A 1 192 ? -14.447 4.874 1.611 1.00 88.25 192 GLU A N 1
ATOM 1520 C CA . GLU A 1 192 ? -14.624 5.396 0.260 1.00 88.25 192 GLU A CA 1
ATOM 1521 C C . GLU A 1 192 ? -13.478 4.905 -0.621 1.00 88.25 192 GLU A C 1
ATOM 1523 O O . GLU A 1 192 ? -12.307 5.094 -0.294 1.00 88.25 192 GLU A O 1
ATOM 1528 N N . THR A 1 193 ? -13.803 4.279 -1.747 1.00 88.44 193 THR A N 1
ATOM 1529 C CA . THR A 1 193 ? -12.824 3.853 -2.745 1.00 88.44 193 THR A CA 1
ATOM 1530 C C . THR A 1 193 ? -13.080 4.503 -4.095 1.00 88.44 193 THR A C 1
ATOM 1532 O O . THR A 1 193 ? -14.196 4.491 -4.617 1.00 88.44 193 THR A O 1
ATOM 1535 N N . SER A 1 194 ? -12.023 5.049 -4.688 1.00 86.38 194 SER A N 1
ATOM 1536 C CA . SER A 1 194 ? -12.026 5.603 -6.045 1.00 86.38 194 SER A CA 1
ATOM 1537 C C . SER A 1 194 ? -10.803 5.132 -6.823 1.00 86.38 194 SER A C 1
ATOM 1539 O O . SER A 1 194 ? -9.785 4.778 -6.230 1.00 86.38 194 SER A O 1
ATOM 1541 N N . GLU A 1 195 ? -10.880 5.141 -8.153 1.00 86.19 195 GLU A N 1
ATOM 1542 C CA . GLU A 1 195 ? -9.721 4.880 -9.009 1.00 86.19 195 GLU A CA 1
ATOM 1543 C C . GLU A 1 195 ? -9.242 6.178 -9.655 1.00 86.19 195 GLU A C 1
ATOM 1545 O O . GLU A 1 195 ? -10.007 6.908 -10.291 1.00 86.19 195 GLU A O 1
ATOM 1550 N N . THR A 1 196 ? -7.943 6.426 -9.537 1.00 84.94 196 THR A N 1
ATOM 1551 C CA . THR A 1 196 ? -7.240 7.469 -10.270 1.00 84.94 196 THR A CA 1
ATOM 1552 C C . THR A 1 196 ? -6.374 6.818 -11.336 1.00 84.94 196 THR A C 1
ATOM 1554 O O . THR A 1 196 ? -5.477 6.034 -11.022 1.00 84.94 196 THR A O 1
ATOM 1557 N N . ARG A 1 197 ? -6.596 7.178 -12.603 1.00 83.19 197 ARG A N 1
ATOM 1558 C CA . ARG A 1 197 ? -5.785 6.690 -13.724 1.00 83.19 197 ARG A CA 1
ATOM 1559 C C . ARG A 1 197 ? -4.889 7.787 -14.276 1.00 83.19 197 ARG A C 1
ATOM 1561 O O . ARG A 1 197 ? -5.362 8.852 -14.658 1.00 83.19 197 ARG A O 1
ATOM 1568 N N . ASN A 1 198 ? -3.594 7.504 -14.355 1.00 78.44 198 ASN A N 1
ATOM 1569 C CA . ASN A 1 198 ? -2.632 8.344 -15.049 1.00 78.44 198 ASN A CA 1
ATOM 1570 C C . ASN A 1 198 ? -2.684 8.028 -16.552 1.00 78.44 198 ASN A C 1
ATOM 1572 O O . ASN A 1 198 ? -2.290 6.940 -16.971 1.00 78.44 198 ASN A O 1
ATOM 1576 N N . MET A 1 199 ? -3.174 8.973 -17.356 1.00 77.56 199 MET A N 1
ATOM 1577 C CA . MET A 1 199 ? -3.377 8.770 -18.798 1.00 77.56 199 MET A CA 1
ATOM 1578 C C . MET A 1 199 ? -2.070 8.596 -19.587 1.00 77.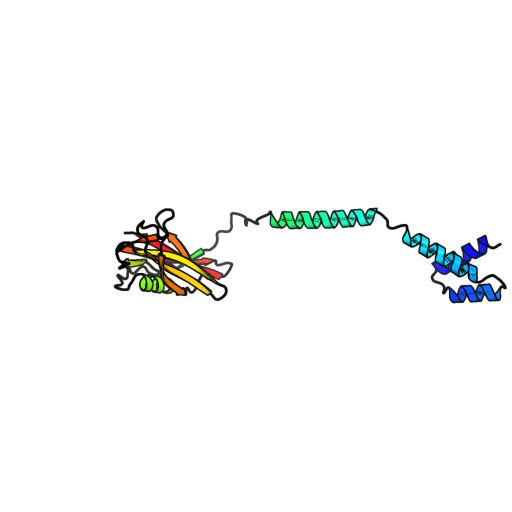56 199 MET A C 1
ATOM 1580 O O . MET A 1 199 ? -2.073 7.916 -20.608 1.00 77.56 199 MET A O 1
ATOM 1584 N N . ASP A 1 200 ? -0.954 9.144 -19.103 1.00 72.75 200 ASP A N 1
ATOM 1585 C CA . ASP A 1 200 ? 0.335 9.093 -19.806 1.00 72.75 200 ASP A CA 1
ATOM 1586 C C . ASP A 1 200 ? 1.038 7.739 -19.634 1.00 72.75 200 ASP A C 1
ATOM 1588 O O . ASP A 1 200 ? 1.706 7.242 -20.537 1.00 72.75 200 ASP A O 1
ATOM 1592 N N . THR A 1 201 ? 0.885 7.126 -18.459 1.00 77.69 201 THR A N 1
ATOM 1593 C CA . THR A 1 201 ? 1.519 5.841 -18.115 1.00 77.69 201 THR A CA 1
ATOM 1594 C C . THR A 1 201 ? 0.551 4.662 -18.145 1.00 77.69 201 THR A C 1
ATOM 1596 O O . THR A 1 201 ? 0.980 3.515 -18.032 1.00 77.69 201 THR A O 1
ATOM 1599 N N . GLY A 1 202 ? -0.755 4.927 -18.229 1.00 76.50 202 GLY A N 1
ATOM 1600 C CA . GLY A 1 202 ? -1.820 3.934 -18.093 1.00 76.50 202 GLY A CA 1
ATOM 1601 C C . GLY A 1 202 ? -1.955 3.336 -16.688 1.00 76.50 202 GLY A C 1
ATOM 1602 O O . GLY A 1 202 ? -2.824 2.489 -16.478 1.00 76.50 202 GLY A O 1
ATOM 1603 N N . LYS A 1 203 ? -1.118 3.755 -15.726 1.00 80.88 203 LYS A N 1
ATOM 1604 C CA . LYS A 1 203 ? -1.132 3.241 -14.353 1.00 80.88 203 LYS A CA 1
ATOM 1605 C C . LYS A 1 203 ? -2.383 3.717 -13.623 1.00 80.88 203 LYS A C 1
ATOM 1607 O O . LYS A 1 203 ? -2.702 4.905 -13.647 1.00 80.88 203 LYS A O 1
ATOM 1612 N N . ALA A 1 204 ? -3.054 2.788 -12.958 1.00 84.12 204 ALA A N 1
ATOM 1613 C CA . ALA A 1 204 ? -4.175 3.067 -12.078 1.00 84.12 204 ALA A CA 1
ATOM 1614 C C . ALA A 1 204 ? -3.748 2.913 -10.612 1.00 84.12 204 ALA A C 1
ATOM 1616 O O . ALA A 1 204 ? -2.904 2.074 -10.290 1.00 84.12 204 ALA A O 1
ATOM 1617 N N . THR A 1 205 ? -4.343 3.732 -9.751 1.00 86.50 205 THR A N 1
ATOM 1618 C CA . THR A 1 205 ? -4.183 3.717 -8.296 1.00 86.50 205 THR A CA 1
ATOM 1619 C C . THR A 1 205 ? -5.568 3.732 -7.670 1.00 86.50 205 THR A C 1
ATOM 1621 O O . THR A 1 205 ? -6.402 4.553 -8.050 1.00 86.50 205 THR A O 1
ATOM 1624 N N . ILE A 1 206 ? -5.802 2.854 -6.701 1.00 89.31 206 ILE A N 1
ATOM 1625 C CA . ILE A 1 206 ? -7.005 2.884 -5.871 1.00 89.31 206 ILE A CA 1
ATOM 1626 C C . ILE A 1 206 ? -6.736 3.825 -4.707 1.00 89.31 206 ILE A C 1
ATOM 1628 O O . ILE A 1 206 ? -5.787 3.610 -3.959 1.00 89.31 206 ILE A O 1
ATOM 1632 N N . ASN A 1 207 ? -7.566 4.843 -4.525 1.00 89.94 207 ASN A N 1
ATOM 1633 C CA . ASN A 1 207 ? -7.547 5.669 -3.325 1.00 89.94 207 ASN A CA 1
ATOM 1634 C C . ASN A 1 207 ? -8.567 5.084 -2.353 1.00 89.94 207 ASN A C 1
ATOM 1636 O O . ASN A 1 207 ? -9.759 5.064 -2.652 1.00 89.94 207 ASN A O 1
ATOM 1640 N N . LEU A 1 208 ? -8.087 4.579 -1.223 1.00 90.00 208 LEU A N 1
ATOM 1641 C CA . LEU A 1 208 ? -8.880 4.025 -0.138 1.00 90.00 208 LEU A CA 1
ATOM 1642 C C . LEU A 1 208 ? -8.893 5.028 1.007 1.00 90.00 208 LEU A C 1
ATOM 1644 O O . LEU A 1 208 ? -7.883 5.221 1.681 1.00 90.00 208 LEU A O 1
ATOM 1648 N N . LYS A 1 209 ? -10.046 5.636 1.246 1.00 89.75 209 LYS A N 1
ATOM 1649 C CA . LYS A 1 209 ? -10.245 6.596 2.319 1.00 89.75 209 LYS A CA 1
ATOM 1650 C C . LYS A 1 209 ? -11.068 5.974 3.436 1.00 89.75 209 LYS A C 1
ATOM 1652 O O . LYS A 1 209 ? -12.144 5.438 3.191 1.00 89.75 209 LYS A O 1
ATOM 1657 N N . ILE A 1 210 ? -10.552 6.035 4.658 1.00 87.75 210 ILE A N 1
ATOM 1658 C CA . ILE A 1 210 ? -11.151 5.404 5.835 1.00 87.75 210 ILE A CA 1
ATOM 1659 C C . ILE A 1 210 ? -11.517 6.483 6.856 1.00 87.75 210 ILE A C 1
ATOM 1661 O O . ILE A 1 210 ? -10.660 7.248 7.309 1.00 87.75 210 ILE A O 1
ATOM 1665 N N . LYS A 1 211 ? -12.796 6.515 7.238 1.00 86.06 211 LYS A N 1
ATOM 1666 C CA . LYS A 1 211 ? -13.380 7.499 8.156 1.00 86.06 211 LYS A CA 1
ATOM 1667 C C . LYS A 1 211 ? -14.047 6.788 9.324 1.00 86.06 211 LYS A C 1
ATOM 1669 O O . LYS A 1 211 ? -14.929 5.957 9.119 1.00 86.06 211 LYS A O 1
ATOM 1674 N N . LYS A 1 212 ? -13.650 7.113 10.551 1.00 83.69 212 LYS A N 1
ATOM 1675 C CA . LYS A 1 212 ? -14.353 6.638 11.752 1.00 83.69 212 LYS A CA 1
ATOM 1676 C C . LYS A 1 212 ? -15.640 7.442 11.942 1.00 83.69 212 LYS A C 1
ATOM 1678 O O . LYS A 1 212 ? -15.673 8.620 11.588 1.00 83.69 212 LYS A O 1
ATOM 1683 N N . LYS A 1 213 ? -16.681 6.800 12.465 1.00 76.31 213 LYS A N 1
ATOM 1684 C CA . LYS A 1 213 ? -17.960 7.425 12.821 1.00 76.31 213 LYS A CA 1
ATOM 1685 C C . LYS A 1 213 ? -18.094 7.618 14.322 1.00 76.31 213 LYS A C 1
ATOM 1687 O O . LYS A 1 213 ? -17.585 6.751 15.062 1.00 76.31 213 LYS A O 1
#

pLDDT: mean 74.65, std 15.21, range [35.12, 90.81]